Protein AF-Z4WUS2-F1 (afdb_monomer)

Radius of gyration: 44.66 Å; Cα contacts (8 Å, |Δi|>4): 57; chains: 1; bounding box: 68×98×100 Å

Mean predicted aligned error: 15.67 Å

pLDDT: mean 81.46, std 17.59, range [29.19, 95.81]

Solvent-accessible surface area (backbone atoms only — not comparable to full-atom values): 12185 Å² total; per-residue (Å²): 134,84,84,87,82,91,79,81,92,77,90,76,83,80,90,85,79,85,56,67,63,61,56,51,53,51,50,56,51,52,53,48,52,54,49,52,52,51,50,50,53,50,50,53,54,51,50,54,52,50,50,53,53,49,50,53,50,50,51,53,50,48,54,51,51,50,50,52,51,50,52,52,47,50,54,50,49,52,64,66,68,46,78,80,66,52,72,66,57,55,52,50,55,49,51,52,50,52,52,53,53,49,50,54,51,47,31,70,77,60,70,46,52,73,71,38,44,54,52,44,48,54,56,48,52,55,50,52,50,55,51,50,51,58,48,56,73,46,41,71,61,48,54,42,58,75,66,64,52,84,84,66,47,73,67,58,51,52,51,49,51,52,52,54,53,53,48,54,52,54,51,51,53,50,51,53,56,51,56,58,55,38,50,81,56,33,60,66,77,51,44,71,46,42,66,57,52,54,52,51,50,51,53,52,53,52,62,76,66,66,126

Organism: NCBI:txid887901

Sequence (211 aa):
MKKIVYGLLTIALGVGLTAEAQQTGSHWRRDRARYEQRLDHQRQRLALLHERLQEQRHERARARHERLLAQKQEQSTAKRERPRGNKQERMASMRERIRAEKRAYLIQHLELTEKEADGVMSILNELDEKRFQLWREGEALGGRVRKSDKTLTEEELNAFLEQSLSARIKEAELEKAYYLRCRTVLPVQKAVRLPHVCRAFARRFFEQHKH

Foldseek 3Di:
DDDDDDDDDDDDDDDDDPDVVVVVVVVVVVVVVVVVVVVVVVVVVVVVVVVVVVVVVVVVVVVVVVVVVVVVVVVVVVVVPPPPPPPVVVVVVVVVVLLVLLLVLLCVPLVDDPQLSVQLSVLVVVLVVVLVVLCVVLCVLVVCVVVVPPPQDPVSVVVSVVSVVVSVVVNVVSVVVSLVVSVVSDPPVSSVCVVVSSVVSVVVVVVVPPD

Structure (mmCIF, N/CA/C/O backbone):
data_AF-Z4WUS2-F1
#
_entry.id   AF-Z4WUS2-F1
#
loop_
_atom_site.group_PDB
_atom_site.id
_atom_site.type_symbol
_atom_site.label_atom_id
_atom_site.label_alt_id
_atom_site.label_comp_id
_atom_site.label_asym_id
_atom_site.label_entity_id
_atom_site.label_seq_id
_atom_site.pdbx_PDB_ins_code
_atom_site.Cartn_x
_atom_site.Cartn_y
_atom_site.Cartn_z
_atom_site.occupancy
_atom_site.B_iso_or_equiv
_atom_site.auth_seq_id
_atom_site.auth_comp_id
_atom_site.auth_asym_id
_atom_site.auth_atom_id
_atom_site.pdbx_PDB_model_num
ATOM 1 N N . MET A 1 1 ? 26.143 -69.615 -38.714 1.00 30.88 1 MET A N 1
ATOM 2 C CA . MET A 1 1 ? 26.432 -71.022 -38.367 1.00 30.88 1 MET A CA 1
ATOM 3 C C . MET A 1 1 ? 26.321 -71.870 -39.619 1.00 30.88 1 MET A C 1
ATOM 5 O O . MET A 1 1 ? 25.332 -71.719 -40.313 1.00 30.88 1 MET A O 1
ATOM 9 N N . LYS A 1 2 ? 27.300 -72.768 -39.803 1.00 37.84 2 LYS A N 1
ATOM 10 C CA . LYS A 1 2 ? 27.281 -73.994 -40.626 1.00 37.84 2 LYS A CA 1
ATOM 11 C C . LYS A 1 2 ? 27.219 -73.763 -42.151 1.00 37.84 2 LYS A C 1
ATOM 13 O O . LYS A 1 2 ? 26.173 -73.429 -42.673 1.00 37.84 2 LYS A O 1
ATOM 18 N N . LYS A 1 3 ? 28.363 -73.704 -42.847 1.00 37.81 3 LYS A N 1
ATOM 19 C CA . LYS A 1 3 ? 29.365 -74.762 -43.147 1.00 37.81 3 LYS A CA 1
ATOM 20 C C . LYS A 1 3 ? 28.923 -75.646 -44.329 1.00 37.81 3 LYS A C 1
ATOM 22 O O . LYS A 1 3 ? 27.777 -76.066 -44.344 1.00 37.81 3 LYS A O 1
ATOM 27 N N . ILE A 1 4 ? 29.932 -76.022 -45.133 1.00 38.25 4 ILE A N 1
ATOM 28 C CA . ILE A 1 4 ? 30.072 -77.250 -45.950 1.00 38.25 4 ILE A CA 1
ATOM 29 C C . ILE A 1 4 ? 29.542 -77.149 -47.397 1.00 38.25 4 ILE A C 1
ATOM 31 O O . ILE A 1 4 ? 28.428 -76.704 -47.597 1.00 38.25 4 ILE A O 1
ATOM 35 N N . VAL A 1 5 ? 30.258 -77.556 -48.455 1.00 36.78 5 VAL A N 1
ATOM 36 C CA . VAL A 1 5 ? 31.612 -78.126 -48.593 1.00 36.78 5 VAL A CA 1
ATOM 37 C C . VAL A 1 5 ? 32.047 -78.056 -50.063 1.00 36.78 5 VAL A C 1
ATOM 39 O O . VAL A 1 5 ? 31.242 -78.121 -50.984 1.00 36.78 5 VAL A O 1
ATOM 42 N N . TYR A 1 6 ? 33.361 -77.941 -50.200 1.00 42.16 6 TYR A N 1
ATOM 43 C CA . TYR A 1 6 ? 34.234 -78.139 -51.347 1.00 42.16 6 TYR A CA 1
ATOM 44 C C . TYR A 1 6 ? 33.913 -79.334 -52.268 1.00 42.16 6 TYR A C 1
ATOM 46 O O . TYR A 1 6 ? 33.736 -80.455 -51.803 1.00 42.16 6 TYR A O 1
ATOM 54 N N . GLY A 1 7 ? 34.044 -79.104 -53.577 1.00 34.66 7 GLY A N 1
ATOM 55 C CA . GLY A 1 7 ? 34.528 -80.081 -54.561 1.00 34.66 7 GLY A CA 1
ATOM 56 C C . GLY A 1 7 ? 35.476 -79.345 -55.518 1.00 34.66 7 GLY A C 1
ATOM 57 O O . GLY A 1 7 ? 35.042 -78.435 -56.213 1.00 34.66 7 GLY A O 1
ATOM 58 N N . LEU A 1 8 ? 36.795 -79.478 -55.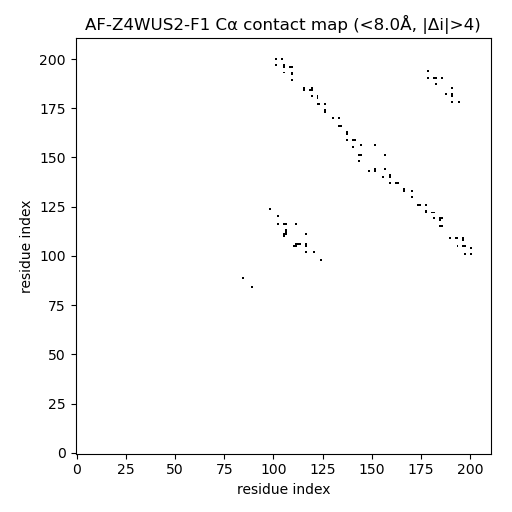320 1.00 29.19 8 LEU A N 1
ATOM 59 C CA . LEU A 1 8 ? 37.698 -80.294 -56.159 1.00 29.19 8 LEU A CA 1
ATOM 60 C C . LEU A 1 8 ? 37.841 -79.705 -57.575 1.00 29.19 8 LEU A C 1
ATOM 62 O O . LEU A 1 8 ? 36.974 -79.871 -58.416 1.00 29.19 8 LEU A O 1
ATOM 66 N N . LEU A 1 9 ? 38.824 -78.836 -57.822 1.00 44.47 9 LEU A N 1
ATOM 67 C CA . LEU A 1 9 ? 40.201 -79.187 -58.213 1.00 44.47 9 LEU A CA 1
ATOM 68 C C . LEU A 1 9 ? 40.263 -80.175 -59.394 1.00 44.47 9 LEU A C 1
ATOM 70 O O . LEU A 1 9 ? 40.174 -81.381 -59.200 1.00 44.47 9 LEU A O 1
ATOM 74 N N . THR A 1 10 ? 40.480 -79.648 -60.599 1.00 33.75 10 THR A N 1
ATOM 75 C CA . THR A 1 10 ? 41.287 -80.231 -61.697 1.00 33.75 10 THR A CA 1
ATOM 76 C C . THR A 1 10 ? 41.364 -79.157 -62.787 1.00 33.75 10 THR A C 1
ATOM 78 O O . THR A 1 10 ? 40.365 -78.762 -63.369 1.00 33.75 10 THR A O 1
ATOM 81 N N . ILE A 1 11 ? 42.447 -78.377 -62.811 1.00 43.19 11 ILE A N 1
ATOM 82 C CA . ILE A 1 11 ? 43.525 -78.502 -63.804 1.00 43.19 11 ILE A CA 1
ATOM 83 C C . ILE A 1 11 ? 42.978 -78.845 -65.191 1.00 43.19 11 ILE A C 1
ATOM 85 O O . ILE A 1 11 ? 42.621 -79.989 -65.439 1.00 43.19 11 ILE A O 1
ATOM 89 N N . ALA A 1 12 ? 43.004 -77.863 -66.085 1.00 34.03 12 ALA A N 1
ATOM 90 C CA . ALA A 1 12 ? 43.677 -77.942 -67.381 1.00 34.03 12 ALA A CA 1
ATOM 91 C C . ALA A 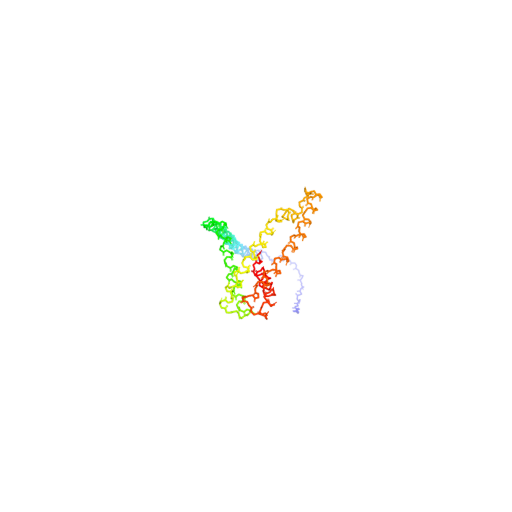1 12 ? 42.964 -77.039 -68.385 1.00 34.03 12 ALA A C 1
ATOM 93 O O . ALA A 1 12 ? 41.802 -77.232 -68.709 1.00 34.03 12 ALA A O 1
ATOM 94 N N . LEU A 1 13 ? 43.740 -76.074 -68.871 1.00 38.31 13 LEU A N 1
ATOM 95 C CA . LEU A 1 13 ? 43.881 -75.767 -70.287 1.00 38.31 13 LEU A CA 1
ATOM 96 C C . LEU A 1 13 ? 42.598 -75.619 -71.106 1.00 38.31 13 LEU A C 1
ATOM 98 O O . LEU A 1 13 ? 41.971 -76.581 -71.529 1.00 38.31 13 LEU A O 1
ATOM 102 N N . GLY A 1 14 ? 42.423 -74.385 -71.556 1.00 37.22 14 GLY A N 1
ATOM 103 C CA . GLY A 1 14 ? 42.180 -74.198 -72.973 1.00 37.22 14 GLY A CA 1
ATOM 104 C C . GLY A 1 14 ? 40.751 -73.823 -73.302 1.00 37.22 14 GLY A C 1
ATOM 105 O O . GLY A 1 14 ? 39.872 -74.662 -73.394 1.00 37.22 14 GLY A O 1
ATOM 106 N N . VAL A 1 15 ? 40.590 -72.525 -73.554 1.00 47.97 15 VAL A N 1
ATOM 107 C CA . VAL A 1 15 ? 39.831 -72.005 -74.696 1.00 47.97 15 VAL A CA 1
ATOM 108 C C . VAL A 1 15 ? 38.442 -72.626 -74.883 1.00 47.97 15 VAL A C 1
ATOM 110 O O . VAL A 1 15 ? 38.254 -73.546 -75.670 1.00 47.97 15 VAL A O 1
ATOM 113 N N . GLY A 1 16 ? 37.433 -72.047 -74.233 1.00 46.50 16 GLY A N 1
ATOM 114 C CA . GLY A 1 16 ? 36.053 -72.347 -74.604 1.00 46.50 16 GLY A CA 1
ATOM 115 C C . GLY A 1 16 ? 35.008 -71.827 -73.636 1.00 46.50 16 GLY A C 1
ATOM 116 O O . GLY A 1 16 ? 34.311 -72.634 -73.050 1.00 46.50 16 GLY A O 1
ATOM 117 N N . LEU A 1 17 ? 34.896 -70.505 -73.446 1.00 44.41 17 LEU A N 1
ATOM 118 C CA . LEU A 1 17 ? 33.760 -69.878 -72.744 1.00 44.41 17 LEU A CA 1
ATOM 119 C C . LEU A 1 17 ? 33.689 -68.367 -73.069 1.00 44.41 17 LEU A C 1
ATOM 121 O O . LEU A 1 17 ? 33.824 -67.516 -72.195 1.00 44.41 17 LEU A O 1
ATOM 125 N N . THR A 1 18 ? 33.518 -67.985 -74.341 1.00 54.03 18 THR A N 1
ATOM 126 C CA . THR A 1 18 ? 33.417 -66.555 -74.729 1.00 54.03 18 THR A CA 1
ATOM 127 C C . THR A 1 18 ? 32.247 -66.245 -75.658 1.00 54.03 18 THR A C 1
ATOM 129 O O . THR A 1 18 ? 32.406 -65.554 -76.658 1.00 54.03 18 THR A O 1
ATOM 132 N N . ALA A 1 19 ? 31.049 -66.706 -75.304 1.00 46.91 19 ALA A N 1
ATOM 133 C CA . ALA A 1 19 ? 29.816 -66.163 -75.882 1.00 46.91 19 ALA A CA 1
ATOM 134 C C . ALA A 1 19 ? 28.746 -65.951 -74.799 1.00 46.91 19 ALA A C 1
ATOM 136 O O . ALA A 1 19 ? 28.267 -64.832 -74.607 1.00 46.91 19 ALA A O 1
ATOM 137 N N . GLU A 1 20 ? 28.472 -66.965 -73.975 1.00 43.66 20 GLU A N 1
ATOM 138 C CA . GLU A 1 20 ? 27.437 -66.869 -72.932 1.00 43.66 20 GLU A CA 1
ATOM 139 C C . GLU A 1 20 ? 27.815 -65.925 -71.777 1.00 43.66 20 GLU A C 1
ATOM 141 O O . GLU A 1 20 ? 26.961 -65.194 -71.274 1.00 43.66 20 GLU A O 1
ATOM 146 N N . ALA A 1 21 ? 29.097 -65.831 -71.402 1.00 45.28 21 ALA A N 1
ATOM 147 C CA . ALA A 1 21 ? 29.562 -64.933 -70.335 1.00 45.28 21 ALA A CA 1
ATOM 148 C C . ALA A 1 21 ? 29.490 -63.433 -70.710 1.00 45.28 21 ALA A C 1
ATOM 150 O O . ALA A 1 21 ? 29.274 -62.574 -69.851 1.00 45.28 21 ALA A O 1
ATOM 151 N N . GLN A 1 22 ? 29.625 -63.091 -71.997 1.00 45.91 22 GLN A N 1
ATOM 152 C CA . GLN A 1 22 ? 29.523 -61.704 -72.474 1.00 45.91 22 GLN A CA 1
ATOM 153 C C . GLN A 1 22 ? 28.064 -61.262 -72.653 1.00 45.91 22 GLN A C 1
ATOM 155 O O . GLN A 1 22 ? 27.718 -60.113 -72.354 1.00 45.91 22 GLN A O 1
ATOM 160 N N . GLN A 1 23 ? 27.189 -62.178 -73.076 1.00 47.09 23 GLN A N 1
ATOM 161 C CA . GLN A 1 23 ? 25.770 -61.899 -73.289 1.00 47.09 23 GLN A CA 1
ATOM 162 C C . GLN A 1 23 ? 25.008 -61.786 -71.959 1.00 47.09 23 GLN A C 1
ATOM 164 O O . GLN A 1 23 ? 24.263 -60.820 -71.761 1.00 47.09 23 GLN A O 1
ATOM 169 N N . THR A 1 24 ? 25.299 -62.669 -70.997 1.00 48.31 24 THR A N 1
ATOM 170 C CA . THR A 1 24 ? 24.755 -62.611 -69.627 1.00 48.31 24 THR A CA 1
ATOM 171 C C . THR A 1 24 ? 25.205 -61.352 -68.880 1.00 48.31 24 THR A C 1
ATOM 173 O O . THR A 1 24 ? 24.369 -60.643 -68.321 1.00 48.31 24 THR A O 1
ATOM 176 N N . GLY A 1 25 ? 26.486 -60.967 -68.951 1.00 51.62 25 GLY A N 1
ATOM 177 C CA . GLY A 1 25 ? 26.991 -59.731 -68.335 1.00 51.62 25 GLY A CA 1
ATOM 178 C C . GLY A 1 25 ? 26.360 -58.438 -68.882 1.00 51.62 25 GLY A C 1
ATOM 179 O O . GLY A 1 25 ? 26.256 -57.445 -68.160 1.00 51.62 25 GLY A O 1
ATOM 180 N N . SER A 1 26 ? 25.898 -58.434 -70.139 1.00 55.28 26 SER A N 1
ATOM 181 C CA . SER A 1 26 ? 25.196 -57.287 -70.737 1.00 55.28 26 SER A CA 1
ATOM 182 C C . SER A 1 26 ? 23.768 -57.112 -70.197 1.00 55.28 26 SER A C 1
ATOM 184 O O . SER A 1 26 ? 23.334 -55.981 -69.972 1.00 55.28 26 SER A O 1
ATOM 186 N N . HIS A 1 27 ? 23.070 -58.220 -69.928 1.00 52.88 27 HIS A N 1
ATOM 187 C CA . HIS A 1 27 ? 21.727 -58.237 -69.350 1.00 52.88 27 HIS A CA 1
ATOM 188 C C . HIS A 1 27 ? 21.749 -57.747 -67.898 1.00 52.88 27 HIS A C 1
ATOM 190 O O . HIS A 1 27 ? 21.016 -56.823 -67.555 1.00 52.88 27 HIS A O 1
ATOM 196 N N . TRP A 1 28 ? 22.690 -58.244 -67.083 1.00 53.66 28 TRP A N 1
ATOM 197 C CA . TRP A 1 28 ? 22.889 -57.788 -65.701 1.00 53.66 28 TRP A CA 1
ATOM 198 C C . TRP A 1 28 ? 23.226 -56.295 -65.601 1.00 53.66 28 TRP A C 1
ATOM 200 O O . TRP A 1 28 ? 22.749 -55.617 -64.693 1.00 53.66 28 TRP A O 1
ATOM 210 N N . ARG A 1 29 ? 24.002 -55.745 -66.549 1.00 61.19 29 ARG A N 1
ATOM 211 C CA . ARG A 1 29 ? 24.281 -54.298 -66.607 1.00 61.19 29 ARG A CA 1
ATOM 212 C C . ARG A 1 29 ? 23.045 -53.474 -66.968 1.00 61.19 29 ARG A C 1
ATOM 214 O O . ARG A 1 29 ? 22.817 -52.441 -66.346 1.00 61.19 29 ARG A O 1
ATOM 221 N N . ARG A 1 30 ? 22.232 -53.922 -67.933 1.00 62.06 30 ARG A N 1
ATOM 222 C CA . ARG A 1 30 ? 20.980 -53.233 -68.301 1.00 62.06 30 ARG A CA 1
ATOM 223 C C . ARG A 1 30 ? 19.940 -53.304 -67.185 1.00 62.06 30 ARG A C 1
ATOM 225 O O . ARG A 1 30 ? 19.294 -52.297 -66.911 1.00 62.06 30 ARG A O 1
ATOM 232 N N . ASP A 1 31 ? 19.805 -54.446 -66.521 1.00 68.75 31 ASP A N 1
ATOM 233 C CA . ASP A 1 31 ? 18.879 -54.614 -65.397 1.00 68.75 31 ASP A CA 1
ATOM 234 C C . ASP A 1 31 ? 19.300 -53.799 -64.177 1.00 68.75 31 ASP A C 1
ATOM 236 O O . ASP A 1 31 ? 18.457 -53.164 -63.539 1.00 68.75 31 ASP A O 1
ATOM 240 N N . ARG A 1 32 ? 20.608 -53.732 -63.905 1.00 72.31 32 ARG A N 1
ATOM 241 C CA . ARG A 1 32 ? 21.173 -52.853 -62.879 1.00 72.31 32 ARG A CA 1
ATOM 242 C C . ARG A 1 32 ? 20.927 -51.379 -63.194 1.00 72.31 32 ARG A C 1
ATOM 244 O O . ARG A 1 32 ? 20.436 -50.672 -62.324 1.00 72.31 32 ARG A O 1
ATOM 251 N N . ALA A 1 33 ? 21.168 -50.936 -64.428 1.00 75.50 33 ALA A N 1
ATOM 252 C CA . ALA A 1 33 ? 20.899 -49.557 -64.838 1.00 75.50 33 ALA A CA 1
ATOM 253 C C . ALA A 1 33 ? 19.405 -49.201 -64.724 1.00 75.50 33 ALA A C 1
ATOM 255 O O . ALA A 1 33 ? 19.058 -48.133 -64.229 1.00 75.50 33 ALA A O 1
ATOM 256 N N . ARG A 1 34 ? 18.496 -50.116 -65.101 1.00 77.88 34 ARG A N 1
ATOM 257 C CA . ARG A 1 34 ? 17.043 -49.931 -64.910 1.00 77.88 34 ARG A CA 1
ATOM 258 C C . ARG A 1 34 ? 16.658 -49.871 -63.431 1.00 77.88 34 ARG A C 1
ATOM 260 O O . ARG A 1 34 ? 15.747 -49.132 -63.062 1.00 77.88 34 ARG A O 1
ATOM 267 N N . TYR A 1 35 ? 17.309 -50.662 -62.582 1.00 75.25 35 TYR A N 1
ATOM 268 C CA . TYR A 1 35 ? 17.090 -50.642 -61.138 1.00 75.25 35 TYR A CA 1
ATOM 269 C C . TYR A 1 35 ? 17.600 -49.343 -60.500 1.00 75.25 35 TYR A C 1
ATOM 271 O O . TYR A 1 35 ? 16.863 -48.716 -59.742 1.00 75.25 35 TYR A O 1
ATOM 279 N N . GLU A 1 36 ? 18.803 -48.900 -60.863 1.00 81.81 36 GLU A N 1
ATOM 280 C CA . GLU A 1 36 ? 19.391 -47.627 -60.431 1.00 81.81 36 GLU A CA 1
ATOM 281 C C . GLU A 1 36 ? 18.525 -46.443 -60.888 1.00 81.81 36 GLU A C 1
ATOM 283 O O . GLU A 1 36 ? 18.154 -45.614 -60.064 1.00 81.81 36 GLU A O 1
ATOM 288 N N . GLN A 1 37 ? 18.046 -46.442 -62.136 1.00 86.38 37 GLN A N 1
ATOM 289 C CA . GLN A 1 37 ? 17.129 -45.416 -62.643 1.00 86.38 37 GLN A CA 1
ATOM 290 C C . GLN A 1 37 ? 15.800 -45.372 -61.869 1.00 86.38 37 GLN A C 1
ATOM 292 O O . GLN A 1 37 ? 15.286 -44.291 -61.574 1.00 86.38 37 GLN A O 1
ATOM 297 N N . ARG A 1 38 ? 15.234 -46.531 -61.496 1.00 85.31 38 ARG A N 1
ATOM 298 C CA . ARG A 1 38 ? 14.037 -46.581 -60.637 1.00 85.31 38 ARG A CA 1
ATOM 299 C C . ARG A 1 38 ? 14.324 -46.047 -59.236 1.00 85.31 38 ARG A C 1
ATOM 301 O O . ARG A 1 38 ? 13.494 -45.318 -58.703 1.00 85.31 38 ARG A O 1
ATOM 308 N N . LEU A 1 39 ? 15.467 -46.390 -58.643 1.00 84.56 39 LEU A N 1
ATOM 309 C CA . LEU A 1 39 ? 15.866 -45.877 -57.330 1.00 84.56 39 LEU A CA 1
ATOM 310 C C . LEU A 1 39 ? 16.091 -44.366 -57.352 1.00 84.56 39 LEU A C 1
ATOM 312 O O . LEU A 1 39 ? 15.638 -43.681 -56.439 1.00 84.56 39 LEU A O 1
ATOM 316 N N . ASP A 1 40 ? 16.726 -43.837 -58.393 1.00 89.69 40 ASP A N 1
ATOM 317 C CA . ASP A 1 40 ? 16.949 -42.400 -58.541 1.00 89.69 40 ASP A CA 1
ATOM 318 C C . ASP A 1 40 ? 15.633 -41.653 -58.750 1.00 89.69 40 ASP A C 1
ATOM 320 O O . ASP A 1 40 ? 15.407 -40.622 -58.118 1.00 89.69 40 ASP A O 1
ATOM 324 N N . HIS A 1 41 ? 14.700 -42.228 -59.512 1.00 92.12 41 HIS A N 1
ATOM 325 C CA . HIS A 1 41 ? 13.350 -41.684 -59.622 1.00 92.12 41 HIS A CA 1
ATOM 326 C C . HIS A 1 41 ? 12.615 -41.667 -58.266 1.00 92.12 41 HIS A C 1
ATOM 328 O O . HIS A 1 41 ? 11.956 -40.684 -57.923 1.00 92.12 41 HIS A O 1
ATOM 334 N N . GLN A 1 42 ? 12.751 -42.721 -57.451 1.00 90.75 42 GLN A N 1
ATOM 335 C CA . GLN A 1 42 ? 12.176 -42.755 -56.098 1.00 90.75 42 GLN A CA 1
ATOM 336 C C . GLN A 1 42 ? 12.846 -41.737 -55.161 1.00 90.75 42 GLN A C 1
ATOM 338 O O . GLN A 1 42 ? 12.154 -41.048 -54.412 1.00 90.75 42 GLN A O 1
ATOM 343 N N . ARG A 1 43 ? 14.173 -41.578 -55.234 1.00 90.94 43 ARG A N 1
ATOM 344 C CA . ARG A 1 43 ? 14.928 -40.573 -54.465 1.00 90.94 43 ARG A CA 1
ATOM 345 C C . ARG A 1 43 ? 14.507 -39.151 -54.823 1.00 90.94 43 ARG A C 1
ATOM 347 O O . ARG A 1 43 ? 14.268 -38.357 -53.920 1.00 90.94 43 ARG A O 1
ATOM 354 N N . GLN A 1 44 ? 14.351 -38.847 -56.111 1.00 92.50 44 GLN A N 1
ATOM 355 C CA . GLN A 1 44 ? 13.871 -37.544 -56.583 1.00 92.50 44 GLN A CA 1
ATOM 356 C C . GLN A 1 44 ? 12.453 -37.249 -56.078 1.00 92.50 44 GLN A C 1
ATOM 358 O O . GLN A 1 44 ? 12.188 -36.156 -55.581 1.00 92.50 44 GLN A O 1
ATOM 363 N N . ARG A 1 45 ? 11.546 -38.235 -56.121 1.00 94.06 45 ARG A N 1
ATOM 364 C CA . ARG A 1 45 ? 10.189 -38.085 -55.567 1.00 94.06 45 ARG A CA 1
ATOM 365 C C . ARG A 1 45 ? 10.201 -37.832 -54.060 1.00 94.06 45 ARG A C 1
ATOM 367 O O . ARG A 1 45 ? 9.462 -36.972 -53.591 1.00 94.06 45 ARG A O 1
ATOM 374 N N . LEU A 1 46 ? 11.034 -38.550 -53.306 1.00 93.44 46 LEU A N 1
ATOM 375 C CA . LEU A 1 46 ? 11.180 -38.344 -51.862 1.00 93.44 46 LEU A CA 1
ATOM 376 C C . LEU A 1 46 ? 11.776 -36.970 -51.531 1.00 93.44 46 LEU A C 1
ATOM 378 O O . LEU A 1 46 ? 11.303 -36.326 -50.597 1.00 93.44 46 LEU A O 1
ATOM 382 N N . ALA A 1 47 ? 12.753 -36.498 -52.310 1.00 93.25 47 ALA A N 1
ATOM 383 C CA . ALA A 1 47 ? 13.339 -35.170 -52.145 1.00 93.25 47 ALA A CA 1
ATOM 384 C C . ALA A 1 47 ? 12.288 -34.061 -52.327 1.00 93.25 47 ALA A C 1
ATOM 386 O O . ALA A 1 47 ? 12.147 -33.213 -51.449 1.00 93.25 47 ALA A O 1
ATOM 387 N N . LEU A 1 48 ? 11.472 -34.139 -53.385 1.00 95.81 48 LEU A N 1
ATOM 388 C CA . LEU A 1 48 ? 10.383 -33.184 -53.636 1.00 95.81 48 LEU A CA 1
ATOM 389 C C . LEU A 1 48 ? 9.313 -33.201 -52.535 1.00 95.81 48 LEU A C 1
ATOM 391 O O . LEU A 1 48 ? 8.780 -32.159 -52.158 1.00 95.81 48 LEU A O 1
ATOM 395 N N . LEU A 1 49 ? 8.977 -34.382 -52.005 1.00 94.62 49 LEU A N 1
ATOM 396 C CA . LEU A 1 49 ? 8.043 -34.488 -50.881 1.00 94.62 49 LEU A CA 1
ATOM 397 C C . LEU A 1 49 ? 8.619 -33.858 -49.613 1.00 94.62 49 LEU A C 1
ATOM 399 O O . LEU A 1 49 ? 7.889 -33.184 -48.890 1.00 94.62 49 LEU A O 1
ATOM 403 N N . HIS A 1 50 ? 9.909 -34.059 -49.348 1.00 92.56 50 HIS A N 1
ATOM 404 C CA . HIS A 1 50 ? 10.577 -33.476 -48.191 1.00 92.56 50 HIS A CA 1
ATOM 405 C C . HIS A 1 50 ? 10.662 -31.948 -48.292 1.00 92.56 50 HIS A C 1
ATOM 407 O O . HIS A 1 50 ? 10.371 -31.264 -47.313 1.00 92.56 50 HIS A O 1
ATOM 413 N N . GLU A 1 51 ? 10.985 -31.418 -49.473 1.00 93.69 51 GLU A N 1
ATOM 414 C CA . GLU A 1 51 ? 11.010 -29.980 -49.761 1.00 93.69 51 GLU A CA 1
ATOM 415 C C . GLU A 1 51 ? 9.631 -29.345 -49.536 1.00 93.69 51 GLU A C 1
ATOM 417 O O . GLU A 1 51 ? 9.501 -28.446 -48.706 1.00 93.69 51 GLU A O 1
ATOM 422 N N . ARG A 1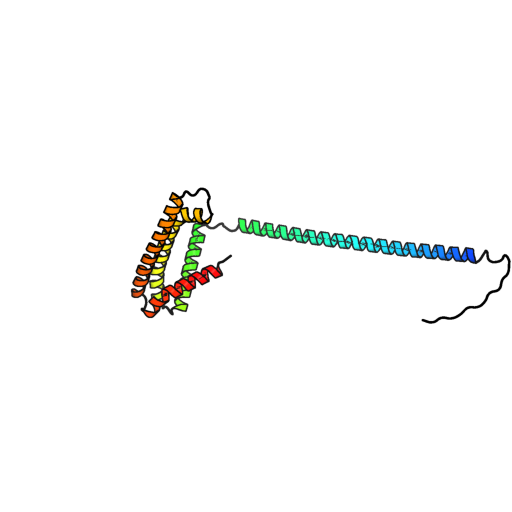 52 ? 8.565 -29.915 -50.118 1.00 95.12 52 ARG A N 1
ATOM 423 C CA . ARG A 1 52 ? 7.182 -29.460 -49.869 1.00 95.12 52 ARG A CA 1
ATOM 424 C C . ARG A 1 52 ? 6.805 -29.491 -48.390 1.00 95.12 52 ARG A C 1
ATOM 426 O O . ARG A 1 52 ? 6.072 -28.633 -47.901 1.00 95.12 52 ARG A O 1
ATOM 433 N N . LEU A 1 53 ? 7.275 -30.497 -47.653 1.00 93.56 53 LEU A N 1
ATOM 434 C CA . LEU A 1 53 ? 6.979 -30.636 -46.229 1.00 93.56 53 LEU A CA 1
ATOM 435 C C . LEU A 1 53 ? 7.752 -29.606 -45.388 1.00 93.56 53 LEU A C 1
ATOM 437 O O . LEU A 1 53 ? 7.234 -29.132 -44.374 1.00 93.56 53 LEU A O 1
ATOM 441 N N . GLN A 1 54 ? 8.958 -29.220 -45.812 1.00 91.38 54 GLN A N 1
ATOM 442 C CA . GLN A 1 54 ? 9.707 -28.107 -45.227 1.00 91.38 54 GLN A CA 1
ATOM 443 C C . GLN A 1 54 ? 9.040 -26.763 -45.530 1.00 91.38 54 GLN A C 1
ATOM 445 O O . GLN A 1 54 ? 8.841 -25.978 -44.602 1.00 91.38 54 GLN A O 1
ATOM 450 N N . GLU A 1 55 ? 8.614 -26.525 -46.768 1.00 92.75 55 GLU A N 1
ATOM 451 C CA . GLU A 1 55 ? 7.879 -25.318 -47.163 1.00 92.75 55 GLU A CA 1
ATOM 452 C C . GLU A 1 55 ? 6.607 -25.145 -46.331 1.00 92.75 55 GLU A C 1
ATOM 454 O O . GLU A 1 55 ? 6.442 -24.124 -45.666 1.00 92.75 55 GLU A O 1
ATOM 459 N N . GLN A 1 56 ? 5.776 -26.187 -46.221 1.00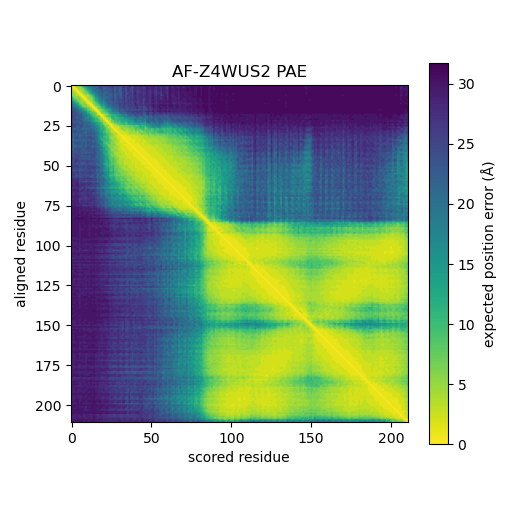 93.50 56 GLN A N 1
ATOM 460 C CA . GLN A 1 56 ? 4.572 -26.145 -45.383 1.00 93.50 56 GLN A CA 1
ATOM 461 C C . GLN A 1 56 ? 4.882 -25.871 -43.905 1.00 93.50 56 GLN A C 1
ATOM 463 O O . GLN A 1 56 ? 4.105 -25.212 -43.208 1.00 93.50 56 GLN A O 1
ATOM 468 N N . ARG A 1 57 ? 6.006 -26.376 -43.379 1.00 91.62 57 ARG A N 1
ATOM 469 C CA . ARG A 1 57 ? 6.444 -26.072 -42.006 1.00 91.62 57 ARG A CA 1
ATOM 470 C C . ARG A 1 57 ? 6.848 -24.606 -41.867 1.00 91.62 57 ARG A C 1
ATOM 472 O O . ARG A 1 57 ? 6.455 -23.977 -40.883 1.00 91.62 57 ARG A O 1
ATOM 479 N N . HIS A 1 58 ? 7.580 -24.061 -42.836 1.00 94.25 58 HIS A N 1
ATOM 480 C CA . HIS A 1 58 ? 7.966 -22.651 -42.856 1.00 94.25 58 HIS A CA 1
ATOM 481 C C . HIS A 1 58 ? 6.753 -21.728 -42.996 1.00 94.25 58 HIS A C 1
ATOM 483 O O . HIS A 1 58 ? 6.647 -20.759 -42.247 1.00 94.25 58 HIS A O 1
ATOM 489 N N . GLU A 1 59 ? 5.796 -22.055 -43.861 1.00 94.62 59 GLU A N 1
ATOM 490 C CA . GLU A 1 59 ? 4.537 -21.319 -44.007 1.00 94.62 59 GLU A CA 1
ATOM 491 C C . GLU A 1 59 ? 3.721 -21.332 -42.716 1.00 94.62 59 GLU A C 1
ATOM 493 O O . GLU A 1 59 ? 3.286 -20.285 -42.238 1.00 94.62 59 GLU A O 1
ATOM 498 N N . ARG A 1 60 ? 3.578 -22.498 -42.074 1.00 93.81 60 ARG A N 1
ATOM 499 C CA . ARG A 1 60 ? 2.898 -22.602 -40.773 1.00 93.81 60 ARG A CA 1
ATOM 500 C C . ARG A 1 60 ? 3.606 -21.788 -39.691 1.00 93.81 60 ARG A C 1
ATOM 502 O O . ARG A 1 60 ? 2.933 -21.204 -38.842 1.00 93.81 60 ARG A O 1
ATOM 509 N N . ALA A 1 61 ? 4.938 -21.744 -39.698 1.00 92.69 61 ALA A N 1
ATOM 510 C CA . ALA A 1 61 ? 5.710 -20.928 -38.765 1.00 92.69 61 ALA A CA 1
ATOM 511 C C . ALA A 1 61 ? 5.510 -19.424 -39.021 1.00 92.69 61 ALA A C 1
ATOM 513 O O . ALA A 1 61 ? 5.274 -18.679 -38.068 1.00 92.69 61 ALA A O 1
ATOM 514 N N . ARG A 1 62 ? 5.517 -18.990 -40.289 1.00 93.62 62 ARG A N 1
ATOM 515 C CA . ARG A 1 62 ? 5.232 -17.601 -40.687 1.00 93.62 62 ARG A CA 1
ATOM 516 C C . ARG A 1 62 ? 3.816 -17.186 -40.299 1.00 93.62 62 ARG A C 1
ATOM 518 O O . ARG A 1 62 ? 3.661 -16.199 -39.592 1.00 93.62 62 ARG A O 1
ATOM 525 N N . ALA A 1 63 ? 2.810 -18.001 -40.614 1.00 93.94 63 ALA A N 1
ATOM 526 C CA . ALA A 1 63 ? 1.420 -17.710 -40.269 1.00 93.94 63 ALA A CA 1
ATOM 527 C C . ALA A 1 63 ? 1.199 -17.629 -38.746 1.00 93.94 63 ALA A C 1
ATOM 529 O O . ALA A 1 63 ? 0.410 -16.819 -38.262 1.00 93.94 63 ALA A O 1
ATOM 530 N N . ARG A 1 64 ? 1.908 -18.449 -37.954 1.00 93.44 64 ARG A N 1
ATOM 531 C CA . ARG A 1 64 ? 1.903 -18.330 -36.485 1.00 93.44 64 ARG A CA 1
ATOM 532 C C . ARG A 1 64 ? 2.516 -17.011 -36.024 1.00 93.44 64 ARG A C 1
ATOM 534 O O . ARG A 1 64 ? 1.952 -16.369 -35.143 1.00 93.44 64 ARG A O 1
ATOM 541 N N . HIS A 1 65 ? 3.647 -16.614 -36.600 1.00 93.38 65 HIS A N 1
ATOM 542 C CA . HIS A 1 65 ? 4.299 -15.354 -36.259 1.00 93.38 65 HIS A CA 1
ATOM 543 C C . HIS A 1 65 ? 3.425 -14.146 -36.621 1.00 93.38 65 HIS A C 1
ATOM 545 O O . HIS A 1 65 ? 3.224 -13.272 -35.785 1.00 93.38 65 HIS A O 1
ATOM 551 N N . GLU A 1 66 ? 2.821 -14.144 -37.808 1.00 94.19 66 GLU A N 1
ATOM 552 C CA . GLU A 1 66 ? 1.883 -13.105 -38.245 1.00 94.19 66 GLU A CA 1
ATOM 553 C C . GLU A 1 66 ? 0.669 -12.998 -37.321 1.00 94.19 66 GLU A C 1
ATOM 555 O O . GLU A 1 66 ? 0.305 -11.896 -36.924 1.00 94.19 66 GLU A O 1
ATOM 560 N N . ARG A 1 67 ? 0.092 -14.125 -36.881 1.00 93.19 67 ARG A N 1
ATOM 561 C CA . ARG A 1 67 ? -0.997 -14.120 -35.887 1.00 93.19 67 ARG A CA 1
ATOM 562 C C . ARG A 1 67 ? -0.569 -13.513 -34.555 1.00 93.19 67 ARG A C 1
ATOM 564 O O . ARG A 1 67 ? -1.340 -12.773 -33.956 1.00 93.19 67 ARG A O 1
ATOM 571 N N . LEU A 1 68 ? 0.645 -13.807 -34.090 1.00 93.00 68 LEU A N 1
ATOM 572 C CA . LEU A 1 68 ? 1.177 -13.212 -32.861 1.00 93.00 68 LEU A CA 1
ATOM 573 C C . LEU A 1 68 ? 1.391 -11.702 -33.015 1.00 93.00 68 LEU A C 1
ATOM 575 O O . LEU A 1 68 ? 1.098 -10.949 -32.088 1.00 93.00 68 LEU A O 1
ATOM 579 N N . LEU A 1 69 ? 1.873 -11.251 -34.176 1.00 93.06 69 LEU A N 1
ATOM 580 C CA . LEU A 1 69 ? 2.013 -9.828 -34.478 1.00 93.06 69 LEU A CA 1
ATOM 581 C C . LEU A 1 69 ? 0.649 -9.135 -34.545 1.00 93.06 69 LEU A C 1
ATOM 583 O O . LEU A 1 69 ? 0.482 -8.104 -33.899 1.00 93.06 69 LEU A O 1
ATOM 587 N N . ALA A 1 70 ? -0.329 -9.731 -35.231 1.00 91.12 70 ALA A N 1
ATOM 588 C CA . ALA A 1 70 ? -1.697 -9.225 -35.312 1.00 91.12 70 ALA A CA 1
ATOM 589 C C . ALA A 1 70 ? -2.344 -9.141 -33.923 1.00 91.12 70 ALA A C 1
ATOM 591 O O . ALA A 1 70 ? -2.826 -8.082 -33.542 1.00 91.12 70 ALA A O 1
ATOM 592 N N . GLN A 1 71 ? -2.239 -10.193 -33.105 1.00 89.88 71 GLN A N 1
ATOM 593 C CA . GLN A 1 71 ? -2.745 -10.192 -31.730 1.00 89.88 71 GLN A CA 1
ATOM 594 C C . GLN A 1 71 ? -2.067 -9.114 -30.874 1.00 89.88 71 GLN A C 1
ATOM 596 O O . GLN A 1 71 ? -2.717 -8.428 -30.087 1.00 89.88 71 GLN A O 1
ATOM 601 N N . LYS A 1 72 ? -0.750 -8.936 -31.016 1.00 86.12 72 LYS A N 1
ATOM 602 C CA . LYS A 1 72 ? -0.013 -7.892 -30.296 1.00 86.12 72 LYS A CA 1
ATOM 603 C C . LYS A 1 72 ? -0.432 -6.496 -30.760 1.00 86.12 72 LYS A C 1
ATOM 605 O O . LYS A 1 72 ? -0.532 -5.587 -29.935 1.00 86.12 72 LYS A O 1
ATOM 610 N N . GLN A 1 73 ? -0.701 -6.329 -32.052 1.00 83.81 73 GLN A N 1
ATOM 611 C CA . GLN A 1 73 ? -1.185 -5.086 -32.636 1.00 83.81 73 GLN A CA 1
ATOM 612 C C . GLN A 1 73 ? -2.609 -4.777 -32.166 1.00 83.81 73 GLN A C 1
ATOM 614 O O . GLN A 1 73 ? -2.826 -3.677 -31.669 1.00 83.81 73 GLN A O 1
ATOM 619 N N . GLU A 1 74 ? -3.521 -5.747 -32.180 1.00 79.88 74 GLU A N 1
ATOM 620 C CA . GLU A 1 74 ? -4.877 -5.644 -31.623 1.00 79.88 74 GLU A CA 1
ATOM 621 C C . GLU A 1 74 ? -4.868 -5.317 -30.126 1.00 79.88 74 GLU A C 1
ATOM 623 O O . GLU A 1 74 ? -5.588 -4.437 -29.663 1.00 79.88 74 GLU A O 1
ATOM 628 N N . GLN A 1 75 ? -4.007 -5.965 -29.338 1.00 75.88 75 GLN A N 1
ATOM 629 C CA . GLN A 1 75 ? -3.841 -5.619 -27.924 1.00 75.88 75 GLN A CA 1
ATOM 630 C C . GLN A 1 75 ? -3.313 -4.190 -27.751 1.00 75.88 75 GLN A C 1
ATOM 632 O O . GLN A 1 75 ? -3.696 -3.495 -26.806 1.00 75.88 75 GLN A O 1
ATOM 637 N N . SER A 1 76 ? -2.437 -3.733 -28.651 1.00 69.62 76 SER A N 1
ATOM 638 C CA . SER A 1 76 ? -1.907 -2.371 -28.623 1.00 69.62 76 SER A CA 1
ATOM 639 C C . SER A 1 76 ? -2.956 -1.325 -29.008 1.00 69.62 76 SER A C 1
ATOM 641 O O . SER A 1 76 ? -3.039 -0.297 -28.334 1.00 69.62 76 SER A O 1
ATOM 643 N N . THR A 1 77 ? -3.790 -1.596 -30.019 1.00 72.69 77 THR A N 1
ATOM 644 C CA . THR A 1 77 ? -4.884 -0.719 -30.455 1.00 72.69 77 THR A CA 1
ATOM 645 C C . THR A 1 77 ? -5.992 -0.698 -29.412 1.00 72.69 77 THR A C 1
ATOM 647 O O . THR A 1 77 ? -6.349 0.381 -28.957 1.00 72.69 77 THR A O 1
ATOM 650 N N . ALA A 1 78 ? -6.401 -1.850 -28.875 1.00 70.56 78 ALA A N 1
ATOM 651 C CA . ALA A 1 78 ? -7.366 -1.936 -27.779 1.00 70.56 78 ALA A CA 1
ATOM 652 C C . ALA A 1 78 ? -6.886 -1.199 -26.513 1.00 70.56 78 ALA A C 1
ATOM 654 O O . ALA A 1 78 ? -7.663 -0.529 -25.836 1.00 70.56 78 ALA A O 1
ATOM 655 N N . LYS A 1 79 ? -5.589 -1.258 -26.176 1.00 61.56 79 LYS A N 1
ATOM 656 C CA . LYS A 1 79 ? -5.007 -0.472 -25.067 1.00 61.56 79 LYS A CA 1
ATOM 657 C C . LYS A 1 79 ? -4.996 1.037 -25.351 1.00 61.56 79 LYS A C 1
ATOM 659 O O . LYS A 1 79 ? -4.987 1.824 -24.404 1.00 61.56 79 LYS A O 1
ATOM 664 N N . ARG A 1 80 ? -4.956 1.433 -26.625 1.00 61.34 80 ARG A N 1
ATOM 665 C CA . ARG A 1 80 ? -4.971 2.828 -27.088 1.00 61.34 80 ARG A CA 1
ATOM 666 C C . ARG A 1 80 ? -6.394 3.396 -27.143 1.00 61.34 80 ARG A C 1
ATOM 668 O O . ARG A 1 80 ? -6.565 4.567 -26.832 1.00 61.34 80 ARG A O 1
ATOM 675 N N . GLU A 1 81 ? -7.370 2.555 -27.478 1.00 58.66 81 GLU A N 1
ATOM 676 C CA . GLU A 1 81 ? -8.801 2.872 -27.580 1.00 58.66 81 GLU A CA 1
ATOM 677 C C . GLU A 1 81 ? -9.547 2.782 -26.248 1.00 58.66 81 GLU A C 1
ATOM 679 O O . GLU A 1 81 ? -10.578 3.431 -26.088 1.00 58.66 81 GLU A O 1
ATOM 684 N N . ARG A 1 82 ? -9.028 2.038 -25.255 1.00 57.16 82 ARG A N 1
ATOM 685 C CA . ARG A 1 82 ? -9.527 2.151 -23.878 1.00 57.16 82 ARG A CA 1
ATOM 686 C C . ARG A 1 82 ? -9.470 3.627 -23.484 1.00 57.16 82 ARG A C 1
ATOM 688 O O . ARG A 1 82 ? -8.360 4.174 -23.466 1.00 57.16 82 ARG A O 1
ATOM 695 N N . PRO A 1 83 ? -10.603 4.264 -23.131 1.00 54.72 83 PRO A N 1
ATOM 696 C CA . PRO A 1 83 ? -10.572 5.629 -22.650 1.00 54.72 83 PRO A CA 1
ATOM 697 C C . PRO A 1 83 ? -9.593 5.652 -21.482 1.00 54.72 83 PRO A C 1
ATOM 699 O O . PRO A 1 83 ? -9.743 4.915 -20.501 1.00 54.72 83 PRO A O 1
ATOM 702 N N . ARG A 1 84 ? -8.521 6.438 -21.617 1.00 53.88 84 ARG A N 1
ATOM 703 C CA . ARG A 1 84 ? -7.629 6.740 -20.501 1.00 53.88 84 ARG A CA 1
ATOM 704 C C . ARG A 1 84 ? -8.434 7.638 -19.568 1.00 53.88 84 ARG A C 1
ATOM 706 O O . ARG A 1 84 ? -8.242 8.846 -19.578 1.00 53.88 84 ARG A O 1
ATOM 713 N N . GLY A 1 85 ? -9.369 7.036 -18.828 1.00 58.72 85 GLY A N 1
ATOM 714 C CA . GLY A 1 85 ? -10.151 7.710 -17.800 1.00 58.72 85 GLY A CA 1
ATOM 715 C C . GLY A 1 85 ? -9.199 8.501 -16.920 1.00 58.72 85 GLY A C 1
ATOM 716 O O . GLY A 1 85 ? -8.054 8.065 -16.700 1.00 58.72 85 GLY A O 1
ATOM 717 N N . ASN A 1 86 ? -9.643 9.682 -16.500 1.00 75.19 86 ASN A N 1
ATOM 718 C CA . ASN A 1 86 ? -8.786 10.641 -15.831 1.00 75.19 86 ASN A CA 1
ATOM 719 C C . ASN A 1 86 ? -8.043 9.924 -14.688 1.00 75.19 86 ASN A C 1
ATOM 721 O O . ASN A 1 86 ? -8.623 9.139 -13.933 1.00 75.19 86 ASN A O 1
ATOM 725 N N . LYS A 1 87 ? -6.727 10.141 -14.569 1.00 72.44 87 LYS A N 1
ATOM 726 C CA . LYS A 1 87 ? -5.915 9.542 -13.498 1.00 72.44 87 LYS A CA 1
ATOM 727 C C . LYS A 1 87 ? -6.570 9.777 -12.132 1.00 72.44 87 LYS A C 1
ATOM 729 O O . LYS A 1 87 ? -6.528 8.885 -11.291 1.00 72.44 87 LYS A O 1
ATOM 734 N N . GLN A 1 88 ? -7.209 10.932 -11.942 1.00 73.12 88 GLN A N 1
ATOM 735 C CA . GLN A 1 88 ? -7.958 11.263 -10.731 1.00 73.12 88 GLN A CA 1
ATOM 736 C C . GLN A 1 88 ? -9.181 10.357 -10.524 1.00 73.12 88 GLN A C 1
ATOM 738 O O . GLN A 1 88 ? -9.316 9.795 -9.442 1.00 73.12 88 GLN A O 1
ATOM 743 N N . GLU A 1 89 ? -9.997 10.116 -11.552 1.00 75.81 89 GLU A N 1
ATOM 744 C CA . GLU A 1 89 ? -11.160 9.210 -11.485 1.00 75.81 89 GLU A CA 1
ATOM 745 C C . GLU A 1 89 ? -10.741 7.775 -11.154 1.00 75.81 89 GLU A C 1
ATOM 747 O O . GLU A 1 89 ? -11.332 7.123 -10.296 1.00 75.81 89 GLU A O 1
ATOM 752 N N . ARG A 1 90 ? -9.659 7.288 -11.771 1.00 76.69 90 ARG A N 1
ATOM 753 C CA . ARG A 1 90 ? -9.128 5.945 -11.487 1.00 76.69 90 ARG A CA 1
ATOM 754 C C . ARG A 1 90 ? -8.639 5.811 -10.047 1.00 76.69 90 ARG A C 1
ATOM 756 O O . ARG A 1 90 ? -8.824 4.762 -9.434 1.00 76.69 90 ARG A O 1
ATOM 763 N N . MET A 1 91 ? -7.997 6.848 -9.512 1.00 76.06 91 MET A N 1
ATOM 764 C CA . MET A 1 91 ? -7.534 6.866 -8.123 1.00 76.06 91 MET A CA 1
ATOM 765 C C . MET A 1 91 ? -8.698 6.987 -7.137 1.00 76.06 91 MET A C 1
ATOM 767 O O . MET A 1 91 ? -8.678 6.311 -6.111 1.00 76.06 91 MET A O 1
ATOM 771 N N . ALA A 1 92 ? -9.715 7.792 -7.452 1.00 78.94 92 ALA A N 1
ATOM 772 C CA . ALA A 1 92 ? -10.929 7.910 -6.649 1.00 78.94 92 ALA A CA 1
ATOM 773 C C . ALA A 1 92 ? -11.683 6.572 -6.593 1.00 78.94 92 ALA A C 1
ATOM 775 O O . ALA A 1 92 ? -11.904 6.043 -5.507 1.00 78.94 92 ALA A O 1
ATOM 776 N N . SER A 1 93 ? -11.929 5.956 -7.753 1.00 83.06 93 SER A N 1
ATOM 777 C CA . SER A 1 93 ? -12.561 4.637 -7.858 1.00 83.06 93 SER A CA 1
ATOM 778 C C . SER A 1 93 ? -11.781 3.558 -7.097 1.00 83.06 93 SER A C 1
ATOM 780 O O . SER A 1 93 ? -12.366 2.735 -6.396 1.00 83.06 93 SER A O 1
ATOM 782 N N . MET A 1 94 ? -10.445 3.577 -7.162 1.00 84.06 94 MET A N 1
ATOM 783 C CA . MET A 1 94 ? -9.624 2.643 -6.386 1.00 84.06 94 MET A CA 1
ATOM 784 C C . MET A 1 94 ? -9.776 2.862 -4.874 1.00 84.06 94 MET A C 1
ATOM 786 O O . MET A 1 94 ? -9.919 1.895 -4.130 1.00 84.06 94 MET A O 1
ATOM 790 N N . ARG A 1 95 ? -9.779 4.117 -4.403 1.00 84.31 95 ARG A N 1
ATOM 791 C CA . ARG A 1 95 ? -9.976 4.433 -2.977 1.00 84.31 95 ARG A CA 1
ATOM 792 C C . ARG A 1 95 ? -11.337 3.964 -2.478 1.00 84.31 95 ARG A C 1
ATOM 794 O O . ARG A 1 95 ? -11.417 3.401 -1.391 1.00 84.31 95 ARG A O 1
ATOM 801 N N . GLU A 1 96 ? -12.388 4.171 -3.261 1.00 88.00 96 GLU A N 1
ATOM 802 C CA . GLU A 1 96 ? -13.738 3.714 -2.922 1.00 88.00 96 GLU A CA 1
ATOM 803 C C . GLU A 1 96 ? -13.807 2.193 -2.810 1.00 88.00 96 GLU A C 1
ATOM 805 O O . GLU A 1 96 ? -14.323 1.678 -1.818 1.00 88.00 96 GLU A O 1
ATOM 810 N N . ARG A 1 97 ? -13.195 1.473 -3.757 1.00 88.94 97 ARG A N 1
ATOM 811 C CA . ARG A 1 97 ? -13.091 0.010 -3.700 1.00 88.94 97 ARG A CA 1
ATOM 812 C C . ARG A 1 97 ? -12.368 -0.468 -2.445 1.00 88.94 97 ARG A C 1
ATOM 814 O O . ARG A 1 97 ? -12.893 -1.319 -1.735 1.00 88.94 97 ARG A O 1
ATOM 821 N N . ILE A 1 98 ? -11.221 0.133 -2.121 1.00 90.38 98 ILE A N 1
ATOM 822 C CA . ILE A 1 98 ? -10.458 -0.197 -0.906 1.00 90.38 98 ILE A CA 1
ATOM 823 C C . ILE A 1 98 ? -11.309 0.019 0.347 1.00 90.38 98 ILE A C 1
ATOM 825 O O . ILE A 1 98 ? -11.318 -0.826 1.238 1.00 90.38 98 ILE A O 1
ATOM 829 N N . ARG A 1 99 ? -12.040 1.137 0.428 1.00 91.19 99 ARG A N 1
ATOM 830 C CA . ARG A 1 99 ? -12.916 1.437 1.572 1.00 91.19 99 ARG A CA 1
ATOM 831 C C . ARG A 1 99 ? -14.063 0.435 1.686 1.00 91.19 99 ARG A C 1
ATOM 833 O O . ARG A 1 99 ? -14.364 0.003 2.796 1.00 91.19 99 ARG A O 1
ATOM 840 N N . ALA A 1 100 ? -14.676 0.051 0.568 1.00 92.06 100 ALA A N 1
ATOM 841 C CA . ALA A 1 100 ? -15.751 -0.937 0.543 1.00 92.06 100 ALA A CA 1
ATOM 842 C C . ALA A 1 100 ? -15.256 -2.323 0.989 1.00 92.06 100 ALA A C 1
ATOM 844 O O . ALA A 1 100 ? -15.863 -2.946 1.860 1.00 92.06 100 ALA A O 1
ATOM 845 N N . GLU A 1 101 ? -14.113 -2.771 0.465 1.00 93.06 101 GLU A N 1
ATOM 846 C CA . GLU A 1 101 ? -13.484 -4.034 0.863 1.00 93.06 101 GLU A CA 1
ATOM 847 C C . GLU A 1 101 ? -13.055 -4.015 2.336 1.00 93.06 101 GLU A C 1
ATOM 849 O O . GLU A 1 101 ? -13.314 -4.973 3.066 1.00 93.06 101 GLU A O 1
ATOM 854 N N . LYS A 1 102 ? -12.477 -2.901 2.810 1.00 93.19 102 LYS A N 1
ATOM 855 C CA . LYS A 1 102 ? -12.134 -2.696 4.226 1.00 93.19 102 LYS A CA 1
ATOM 856 C C . LYS A 1 102 ? -13.376 -2.799 5.107 1.00 93.19 102 LYS A C 1
ATOM 858 O O . LYS A 1 102 ? -13.344 -3.525 6.097 1.00 93.19 102 LYS A O 1
ATOM 863 N N . ARG A 1 103 ? -14.481 -2.135 4.743 1.00 93.81 103 ARG A N 1
ATOM 864 C CA . ARG A 1 103 ? -15.757 -2.207 5.480 1.00 93.81 103 ARG A CA 1
ATOM 865 C C . ARG A 1 103 ? -16.252 -3.648 5.579 1.00 93.81 103 ARG A C 1
ATOM 867 O O . ARG A 1 103 ? -16.528 -4.113 6.682 1.00 93.81 103 ARG A O 1
ATOM 874 N N . ALA A 1 104 ? -16.319 -4.360 4.453 1.00 94.12 104 ALA A N 1
ATOM 875 C CA . ALA A 1 104 ? -16.760 -5.754 4.419 1.00 94.12 104 ALA A CA 1
ATOM 876 C C . ALA A 1 104 ? -15.868 -6.655 5.290 1.00 94.12 104 ALA A C 1
ATOM 878 O O . ALA A 1 104 ? -16.367 -7.455 6.081 1.00 94.12 104 ALA A O 1
ATOM 879 N N . TYR A 1 105 ? -14.548 -6.468 5.210 1.00 94.38 105 TYR A N 1
ATOM 880 C CA . TYR A 1 105 ? -13.586 -7.220 6.009 1.00 94.38 105 TYR A CA 1
ATOM 881 C C . TYR A 1 105 ? -13.759 -6.971 7.513 1.00 94.38 105 TYR A C 1
ATOM 883 O O . TYR A 1 105 ? -13.748 -7.920 8.297 1.00 94.38 105 TYR A O 1
ATOM 891 N N . LEU A 1 106 ? -13.937 -5.711 7.925 1.00 93.12 106 LEU A N 1
ATOM 892 C CA . LEU A 1 106 ? -14.139 -5.348 9.328 1.00 93.12 106 LEU A CA 1
ATOM 893 C C . LEU A 1 106 ? -15.448 -5.917 9.880 1.00 93.12 106 LEU A C 1
ATOM 895 O O . LEU A 1 106 ? -15.430 -6.489 10.966 1.00 93.12 106 LEU A O 1
ATOM 899 N N . ILE A 1 107 ? -16.549 -5.820 9.128 1.00 94.12 107 ILE A N 1
ATOM 900 C CA . ILE A 1 107 ? -17.842 -6.407 9.516 1.00 94.12 107 ILE A CA 1
ATOM 901 C C . ILE A 1 107 ? -17.696 -7.909 9.754 1.00 94.12 107 ILE A C 1
ATOM 903 O O . ILE A 1 107 ? -18.116 -8.401 10.797 1.00 94.12 107 ILE A O 1
ATOM 907 N N . GLN A 1 108 ? -17.036 -8.619 8.836 1.00 94.19 108 GLN A N 1
ATOM 908 C CA . GLN A 1 108 ? -16.858 -10.066 8.933 1.00 94.19 108 GLN A CA 1
ATOM 909 C C . GLN A 1 108 ? -15.979 -10.490 10.124 1.00 94.19 108 GLN A C 1
ATOM 911 O O . GLN A 1 108 ? -16.279 -11.482 10.775 1.00 94.19 108 GLN A O 1
ATOM 916 N N . HIS A 1 109 ? -14.886 -9.773 10.411 1.00 93.44 109 HIS A N 1
ATOM 917 C CA . HIS A 1 109 ? -13.889 -10.213 11.405 1.00 93.44 109 HIS A CA 1
ATOM 918 C C . HIS A 1 109 ? -14.126 -9.673 12.822 1.00 93.44 109 HIS A C 1
ATOM 920 O O . HIS A 1 109 ? -13.544 -10.191 13.779 1.00 93.44 109 HIS A O 1
ATOM 926 N N . LEU A 1 110 ? -14.921 -8.610 12.962 1.00 91.81 110 LEU A N 1
ATOM 927 C CA . LEU A 1 110 ? -15.272 -8.001 14.250 1.00 91.81 110 LEU A CA 1
ATOM 928 C C . LEU A 1 110 ? -16.763 -8.131 14.581 1.00 91.81 110 LEU A C 1
ATOM 930 O O . LEU A 1 110 ? -17.178 -7.615 15.618 1.00 91.81 110 LEU A O 1
ATOM 934 N N . GLU A 1 111 ? -17.543 -8.793 13.718 1.00 92.75 111 GLU A N 1
ATOM 935 C CA . GLU A 1 111 ? -18.990 -8.986 13.877 1.00 92.75 111 GLU A CA 1
ATOM 936 C C . GLU A 1 111 ? -19.684 -7.642 14.160 1.00 92.75 111 GLU A C 1
ATOM 938 O O . GLU A 1 111 ? -20.368 -7.443 15.170 1.00 92.75 111 GLU A O 1
ATOM 943 N N . LEU A 1 112 ? -19.396 -6.650 13.311 1.00 91.19 112 LEU A N 1
ATOM 944 C CA . LEU A 1 112 ? -19.949 -5.303 13.449 1.00 91.19 112 LEU A CA 1
ATOM 945 C C . LEU A 1 112 ? -21.372 -5.255 12.907 1.00 91.19 112 LEU A C 1
ATOM 947 O O . LEU A 1 112 ? -21.657 -5.786 11.835 1.00 91.19 112 LEU A O 1
ATOM 951 N N . THR A 1 113 ? -22.241 -4.538 13.610 1.00 93.75 113 THR A N 1
ATOM 952 C CA . THR A 1 113 ? -23.516 -4.096 13.036 1.00 93.75 113 THR A CA 1
ATOM 953 C C . THR A 1 113 ? -23.275 -3.003 11.992 1.00 93.75 113 THR A C 1
ATOM 955 O O . THR A 1 113 ? -22.234 -2.344 12.001 1.00 93.75 113 THR A O 1
ATOM 958 N N . GLU A 1 114 ? -24.240 -2.753 11.103 1.00 91.31 114 GLU A N 1
ATOM 959 C CA . GLU A 1 114 ? -24.094 -1.708 10.077 1.00 91.31 114 GLU A CA 1
ATOM 960 C C . GLU A 1 114 ? -23.842 -0.320 10.684 1.00 91.31 114 GLU A C 1
ATOM 962 O O . GLU A 1 114 ? -22.948 0.394 10.236 1.00 91.31 114 GLU A O 1
ATOM 967 N N . LYS A 1 115 ? -24.547 0.016 11.774 1.00 91.31 115 LYS A N 1
ATOM 968 C CA . LYS A 1 115 ? -24.375 1.289 12.491 1.00 91.31 115 LYS A CA 1
ATOM 969 C C . LYS A 1 115 ? -22.971 1.439 13.082 1.00 91.31 115 LYS A C 1
ATOM 971 O O . LYS A 1 115 ? -22.361 2.500 12.964 1.00 91.31 115 LYS A O 1
ATOM 976 N N . GLU A 1 116 ? -22.454 0.380 13.708 1.00 91.50 116 GLU A N 1
ATOM 977 C CA . GLU A 1 116 ? -21.085 0.356 14.237 1.00 91.50 116 GLU A CA 1
ATOM 978 C C . GLU A 1 116 ? -20.059 0.491 13.104 1.00 91.50 116 GLU A C 1
ATOM 980 O O . GLU A 1 116 ? -19.102 1.259 13.216 1.00 91.50 116 GLU A O 1
ATOM 985 N N . ALA A 1 117 ? -20.266 -0.230 11.999 1.00 92.12 117 ALA A N 1
ATOM 986 C CA . ALA A 1 117 ? -19.374 -0.203 10.850 1.00 92.12 117 ALA A CA 1
ATOM 987 C C . ALA A 1 117 ? -19.290 1.195 10.229 1.00 92.12 117 ALA A C 1
ATOM 989 O O . ALA A 1 117 ? -18.187 1.667 9.965 1.00 92.12 117 ALA A O 1
ATOM 990 N N . ASP A 1 118 ? -20.416 1.884 10.047 1.00 92.81 118 ASP A N 1
ATOM 991 C CA . ASP A 1 118 ? -20.434 3.218 9.441 1.00 92.81 118 ASP A CA 1
ATOM 992 C C . ASP A 1 118 ? -19.757 4.264 10.342 1.00 92.81 118 ASP A C 1
ATOM 994 O O . ASP A 1 118 ? -18.944 5.065 9.865 1.00 92.81 118 ASP A O 1
ATOM 998 N N . GLY A 1 119 ? -19.994 4.200 11.658 1.00 93.62 119 GLY A N 1
ATOM 999 C CA . GLY A 1 119 ? -19.323 5.065 12.634 1.00 93.62 119 GLY A CA 1
ATOM 1000 C C . GLY A 1 119 ? -17.804 4.869 12.648 1.00 93.62 119 GLY A C 1
ATOM 1001 O O . GLY A 1 119 ? -17.041 5.836 12.595 1.00 93.62 119 GLY A O 1
ATOM 1002 N N . VAL A 1 120 ? -17.347 3.615 12.654 1.00 93.44 120 VAL A N 1
ATOM 1003 C CA . VAL A 1 120 ? -15.914 3.278 12.623 1.00 93.44 120 VAL A CA 1
ATOM 1004 C C . VAL A 1 120 ? -15.278 3.661 11.295 1.00 93.44 120 VAL A C 1
ATOM 1006 O O . VAL A 1 120 ? -14.182 4.217 11.283 1.00 93.44 120 VAL A O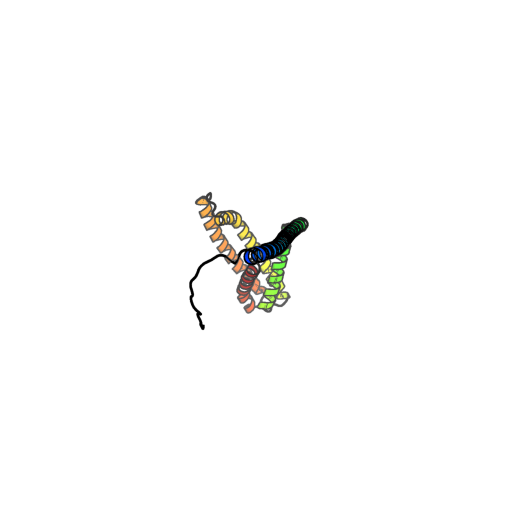 1
ATOM 1009 N N . MET A 1 121 ? -15.948 3.390 10.174 1.00 93.56 121 MET A N 1
ATOM 1010 C CA . MET A 1 121 ? -15.432 3.722 8.848 1.00 93.56 121 MET A CA 1
ATOM 1011 C C . MET A 1 121 ? -15.239 5.228 8.683 1.00 93.56 121 MET A C 1
ATOM 1013 O O . MET A 1 121 ? -14.232 5.629 8.108 1.00 93.56 121 MET A O 1
ATOM 1017 N N . SER A 1 122 ? -16.130 6.061 9.228 1.00 94.44 122 SER A N 1
ATOM 1018 C CA . SER A 1 122 ? -15.953 7.519 9.230 1.00 94.44 122 SER A CA 1
ATOM 1019 C C . SER A 1 122 ? -14.655 7.937 9.937 1.00 94.44 122 SER A C 1
ATOM 1021 O O . SER A 1 122 ? -13.800 8.602 9.347 1.00 94.44 122 SER A O 1
ATOM 1023 N N . ILE A 1 123 ? -14.439 7.435 11.160 1.00 94.31 123 ILE A N 1
ATOM 1024 C CA . ILE A 1 123 ? -13.237 7.720 11.960 1.00 94.31 123 ILE A CA 1
ATOM 1025 C C . ILE A 1 123 ? -11.967 7.211 11.256 1.00 94.31 123 ILE A C 1
ATOM 1027 O O . ILE A 1 123 ? -10.959 7.915 11.194 1.00 94.31 123 ILE A O 1
ATOM 1031 N N . LEU A 1 124 ? -12.000 5.996 10.702 1.00 93.19 124 LEU A N 1
ATOM 1032 C CA . LEU A 1 124 ? -10.851 5.408 10.012 1.00 93.19 124 LEU A CA 1
ATOM 1033 C C . LEU A 1 124 ? -10.541 6.102 8.681 1.00 93.19 124 LEU A C 1
ATOM 1035 O O . LEU A 1 124 ? -9.369 6.230 8.343 1.00 93.19 124 LEU A O 1
ATOM 1039 N N . ASN A 1 125 ? -11.548 6.570 7.941 1.00 92.69 125 ASN A N 1
ATOM 1040 C CA . ASN A 1 125 ? -11.339 7.303 6.692 1.00 92.69 125 ASN A CA 1
ATOM 1041 C C . ASN A 1 125 ? -10.622 8.638 6.938 1.00 92.69 125 ASN A C 1
ATOM 1043 O O . ASN A 1 125 ? -9.725 8.996 6.177 1.00 92.69 125 ASN A O 1
ATOM 1047 N N . GLU A 1 126 ? -10.980 9.353 8.009 1.00 93.56 126 GLU A N 1
ATOM 1048 C CA . GLU A 1 126 ? -10.259 10.556 8.442 1.00 93.56 126 GLU A CA 1
ATOM 1049 C C . GLU A 1 126 ? -8.802 10.246 8.821 1.00 93.56 126 GLU A C 1
ATOM 1051 O O . GLU A 1 126 ? -7.892 10.982 8.435 1.00 93.56 126 GLU A O 1
ATOM 1056 N N . LEU A 1 127 ? -8.572 9.162 9.573 1.00 93.06 127 LEU A N 1
ATOM 1057 C CA . LEU A 1 127 ? -7.226 8.732 9.962 1.00 93.06 127 LEU A CA 1
ATOM 1058 C C . LEU A 1 127 ? -6.374 8.392 8.733 1.00 93.06 127 LEU A C 1
ATOM 1060 O O . LEU A 1 127 ? -5.232 8.840 8.638 1.00 93.06 127 LEU A O 1
ATOM 1064 N N . ASP A 1 128 ? -6.930 7.623 7.795 1.00 90.31 128 ASP A N 1
ATOM 1065 C CA . ASP A 1 128 ? -6.250 7.223 6.563 1.00 90.31 128 ASP A CA 1
ATOM 1066 C C . ASP A 1 128 ? -5.887 8.452 5.708 1.00 90.31 128 ASP A C 1
ATOM 1068 O O . ASP A 1 128 ? -4.788 8.513 5.156 1.00 90.31 128 ASP A O 1
ATOM 1072 N N . GLU A 1 129 ? -6.758 9.466 5.637 1.00 91.12 129 GLU A N 1
ATOM 1073 C CA . GLU A 1 129 ? -6.472 10.709 4.911 1.00 91.12 129 GLU A CA 1
ATOM 1074 C C . GLU A 1 129 ? -5.353 11.523 5.579 1.00 91.12 129 GLU A C 1
ATOM 1076 O O . GLU A 1 129 ? -4.430 11.968 4.896 1.00 91.12 129 GLU A O 1
ATOM 1081 N N . LYS A 1 130 ? -5.360 11.652 6.912 1.00 93.19 130 LYS A N 1
ATOM 1082 C CA . LYS A 1 130 ? -4.281 12.337 7.648 1.00 93.19 130 LYS A CA 1
ATOM 1083 C C . LYS A 1 130 ? -2.938 11.619 7.514 1.00 93.19 130 LYS A C 1
ATOM 1085 O O . LYS A 1 130 ? -1.915 12.263 7.300 1.00 93.19 130 LYS A O 1
ATOM 1090 N N . ARG A 1 131 ? -2.933 10.284 7.579 1.00 91.19 131 ARG A N 1
ATOM 1091 C CA . ARG A 1 131 ? -1.734 9.469 7.319 1.00 91.19 131 ARG A CA 1
ATOM 1092 C C . ARG A 1 131 ? -1.226 9.655 5.897 1.00 91.19 131 ARG A C 1
ATOM 1094 O O . ARG A 1 131 ? -0.027 9.806 5.689 1.00 91.19 131 ARG A O 1
ATOM 1101 N N . PHE A 1 132 ? -2.132 9.688 4.922 1.00 88.75 132 PHE A N 1
ATOM 1102 C CA . PHE A 1 132 ? -1.771 9.920 3.529 1.00 88.75 132 PHE A CA 1
ATOM 1103 C C . PHE A 1 132 ? -1.157 11.310 3.313 1.00 88.75 132 PHE A C 1
ATOM 1105 O O . PHE A 1 132 ? -0.207 11.440 2.545 1.00 88.75 132 PHE A O 1
ATOM 1112 N N . GLN A 1 133 ? -1.661 12.340 3.996 1.00 90.44 133 GLN A N 1
ATOM 1113 C CA . GLN A 1 133 ? -1.086 13.687 3.960 1.00 90.44 133 GLN A CA 1
ATOM 1114 C C . GLN A 1 133 ? 0.328 13.718 4.551 1.00 90.44 133 GLN A C 1
ATOM 1116 O O . GLN A 1 133 ? 1.242 14.151 3.851 1.00 90.44 133 GLN A O 1
ATOM 1121 N N . LEU A 1 134 ? 0.527 13.153 5.748 1.00 89.94 134 LEU A N 1
ATOM 1122 C CA . LEU A 1 134 ? 1.854 13.027 6.369 1.00 89.94 134 LEU A CA 1
ATOM 1123 C C . LEU A 1 134 ? 2.843 12.270 5.474 1.00 89.94 134 LEU A C 1
ATOM 1125 O O . LEU A 1 134 ? 3.989 12.681 5.311 1.00 89.94 134 LEU A O 1
ATOM 1129 N N . TRP A 1 135 ? 2.399 11.176 4.854 1.00 86.94 135 TRP A N 1
ATOM 1130 C CA . TRP A 1 135 ? 3.230 10.423 3.919 1.00 86.94 135 TRP A CA 1
ATOM 1131 C C . TRP A 1 135 ? 3.592 11.251 2.676 1.00 86.94 135 TRP A C 1
ATOM 1133 O O . TRP A 1 135 ? 4.753 11.266 2.269 1.00 86.94 135 TRP A O 1
ATOM 1143 N N . ARG A 1 136 ? 2.638 11.998 2.097 1.00 87.56 136 ARG A N 1
ATOM 1144 C CA . ARG A 1 136 ? 2.903 12.870 0.937 1.00 87.56 136 ARG A CA 1
ATOM 1145 C C . ARG A 1 136 ? 3.919 13.971 1.230 1.00 87.56 136 ARG A C 1
ATOM 1147 O O . ARG A 1 136 ? 4.688 14.302 0.333 1.00 87.56 136 ARG A O 1
ATOM 1154 N N . GLU A 1 137 ? 3.923 14.526 2.438 1.00 86.25 137 GLU A N 1
ATOM 1155 C CA . GLU A 1 137 ? 4.898 15.545 2.854 1.00 86.25 137 GLU A CA 1
ATOM 1156 C C . GLU A 1 137 ? 6.340 15.008 2.831 1.00 86.25 137 GLU A C 1
ATOM 1158 O O . GLU A 1 137 ? 7.268 15.743 2.494 1.00 86.25 137 GLU A O 1
ATOM 1163 N N . GLY A 1 138 ? 6.535 13.722 3.145 1.00 82.06 138 GLY A N 1
ATOM 1164 C CA . GLY A 1 138 ? 7.845 13.059 3.119 1.00 82.06 138 GLY A CA 1
ATOM 1165 C C . GLY A 1 138 ? 8.234 12.441 1.771 1.00 82.06 138 GLY A C 1
ATOM 1166 O O . GLY A 1 138 ? 9.410 12.162 1.538 1.00 82.06 138 GLY A O 1
ATOM 1167 N N . GLU A 1 139 ? 7.278 12.231 0.861 1.00 85.31 139 GLU A N 1
ATOM 1168 C CA . GLU A 1 139 ? 7.497 11.459 -0.372 1.00 85.31 139 GLU A CA 1
ATOM 1169 C C . GLU A 1 139 ? 8.457 12.145 -1.360 1.00 85.31 139 GLU A C 1
ATOM 1171 O O . GLU A 1 139 ? 9.156 11.465 -2.112 1.00 85.31 139 GLU A O 1
ATOM 1176 N N . ALA A 1 140 ? 8.549 13.479 -1.355 1.00 83.12 140 ALA A N 1
ATOM 1177 C CA . ALA A 1 140 ? 9.444 14.209 -2.258 1.00 83.12 140 ALA A CA 1
ATOM 1178 C C . ALA A 1 140 ? 10.928 13.871 -2.012 1.00 83.12 140 ALA A C 1
ATOM 1180 O O . ALA A 1 140 ? 11.644 13.494 -2.944 1.00 83.12 140 ALA A O 1
ATOM 1181 N N . LEU A 1 141 ? 11.379 13.958 -0.755 1.00 82.25 141 LEU A N 1
ATOM 1182 C CA . LEU A 1 141 ? 12.736 13.573 -0.355 1.00 82.25 141 LEU A CA 1
ATOM 1183 C C . LEU A 1 141 ? 12.880 12.048 -0.271 1.00 82.25 141 LEU A C 1
ATOM 1185 O O . LEU A 1 141 ? 13.847 11.495 -0.796 1.00 82.25 141 LEU A O 1
ATOM 1189 N N . GLY A 1 142 ? 11.886 11.345 0.281 1.00 84.38 142 GLY A N 1
ATOM 1190 C CA . GLY A 1 142 ? 11.900 9.883 0.393 1.00 84.38 142 GLY A CA 1
ATOM 1191 C C . GLY A 1 142 ? 12.006 9.169 -0.955 1.00 84.38 142 GLY A C 1
ATOM 1192 O O . GLY A 1 142 ? 12.728 8.178 -1.086 1.00 84.38 142 GLY A O 1
ATOM 1193 N N . GLY A 1 143 ? 11.368 9.713 -1.994 1.00 86.50 143 GLY A N 1
ATOM 1194 C CA . GLY A 1 143 ? 11.464 9.207 -3.358 1.00 86.50 143 GLY A CA 1
ATOM 1195 C C . GLY A 1 143 ? 12.866 9.339 -3.961 1.00 86.50 143 GLY A C 1
ATOM 1196 O O . GLY A 1 143 ? 13.285 8.444 -4.699 1.00 86.50 143 GLY A O 1
ATOM 1197 N N . ARG A 1 144 ? 13.607 10.413 -3.642 1.00 86.31 144 ARG A N 1
ATOM 1198 C CA . ARG A 1 144 ? 15.015 10.598 -4.056 1.00 86.31 144 ARG A CA 1
ATOM 1199 C C . ARG A 1 144 ? 15.931 9.628 -3.310 1.00 86.31 144 ARG A C 1
ATOM 1201 O O . ARG A 1 144 ? 16.712 8.919 -3.941 1.00 86.31 144 ARG A O 1
ATOM 1208 N N . VAL A 1 145 ? 15.754 9.509 -1.993 1.00 86.06 145 VAL A N 1
ATOM 1209 C CA . VAL A 1 145 ? 16.527 8.590 -1.138 1.00 86.06 145 VAL A CA 1
ATOM 1210 C C . VAL A 1 145 ? 16.347 7.132 -1.578 1.00 86.06 145 VAL A C 1
ATOM 1212 O O . VAL A 1 145 ? 17.326 6.411 -1.762 1.00 86.06 145 VAL A O 1
ATOM 1215 N N . ARG A 1 146 ? 15.109 6.691 -1.846 1.00 85.88 146 ARG A N 1
ATOM 1216 C CA . ARG A 1 146 ? 14.809 5.321 -2.305 1.00 85.88 146 ARG A CA 1
ATOM 1217 C C . ARG A 1 146 ? 15.421 4.990 -3.671 1.00 85.88 146 ARG A C 1
ATOM 1219 O O . ARG A 1 146 ? 15.680 3.823 -3.952 1.00 85.88 146 ARG A O 1
ATOM 1226 N N . LYS A 1 147 ? 15.629 5.995 -4.525 1.00 88.25 147 LYS A N 1
ATOM 1227 C CA . LYS A 1 147 ? 16.303 5.844 -5.824 1.00 88.25 147 LYS A CA 1
ATOM 1228 C C . LYS A 1 147 ? 17.830 5.869 -5.710 1.00 88.25 147 LYS A C 1
ATOM 1230 O O . LYS A 1 147 ? 18.492 5.762 -6.738 1.00 88.25 147 LYS A O 1
ATOM 1235 N N . SER A 1 148 ? 18.370 5.994 -4.495 1.00 82.19 148 SER A N 1
ATOM 1236 C CA . SER A 1 148 ? 19.807 6.113 -4.231 1.00 82.19 148 SER A CA 1
ATOM 1237 C C . SER A 1 148 ? 20.444 7.228 -5.060 1.00 82.19 148 SER A C 1
ATOM 1239 O O . SER A 1 148 ? 21.488 7.040 -5.688 1.00 82.19 148 SER A O 1
ATOM 1241 N N . ASP A 1 149 ? 19.767 8.377 -5.099 1.00 83.94 149 ASP A N 1
ATOM 1242 C CA . ASP A 1 149 ? 20.236 9.546 -5.829 1.00 83.94 149 ASP A CA 1
ATOM 1243 C C . ASP A 1 149 ? 21.571 10.035 -5.246 1.00 83.94 149 ASP A C 1
ATOM 1245 O O . ASP A 1 149 ? 21.675 10.335 -4.057 1.00 83.94 149 ASP A O 1
ATOM 1249 N N . LYS A 1 150 ? 22.612 10.079 -6.082 1.00 82.12 150 LYS A N 1
ATOM 1250 C CA . LYS A 1 150 ? 23.986 10.400 -5.658 1.00 82.12 150 LYS A CA 1
ATOM 1251 C C . LYS A 1 150 ? 24.208 11.897 -5.452 1.00 82.12 150 LYS A C 1
ATOM 1253 O O . LYS A 1 150 ? 25.272 12.282 -4.983 1.00 82.12 150 LYS A O 1
ATOM 1258 N N . THR A 1 151 ? 23.241 12.732 -5.830 1.00 87.00 151 THR A N 1
ATOM 1259 C CA . THR A 1 151 ? 23.330 14.191 -5.691 1.00 87.00 151 THR A CA 1
ATOM 1260 C C . THR A 1 151 ? 22.800 14.700 -4.351 1.00 87.00 151 THR A C 1
ATOM 1262 O O . THR A 1 151 ? 22.753 15.911 -4.159 1.00 87.00 151 THR A O 1
ATOM 1265 N N . LEU A 1 152 ? 22.333 13.811 -3.466 1.00 84.31 152 LEU A N 1
ATOM 1266 C CA . LEU A 1 152 ? 21.823 14.190 -2.149 1.00 84.31 152 LEU A CA 1
ATOM 1267 C C . LEU A 1 152 ? 22.963 14.694 -1.263 1.00 84.31 152 LEU A C 1
ATOM 1269 O O . LEU A 1 152 ? 23.983 14.018 -1.117 1.00 84.31 152 LEU A O 1
ATOM 1273 N N . THR A 1 153 ? 22.781 15.868 -0.665 1.00 89.38 153 THR A N 1
ATOM 1274 C CA . THR A 1 153 ? 23.748 16.411 0.297 1.00 89.38 153 THR A CA 1
ATOM 1275 C C . THR A 1 153 ? 23.567 15.775 1.676 1.00 89.38 153 THR A C 1
ATOM 1277 O O . THR A 1 153 ? 22.509 15.235 2.004 1.00 89.38 153 THR A O 1
ATOM 1280 N N . GLU A 1 154 ? 24.597 15.852 2.518 1.00 88.31 154 GLU A N 1
ATOM 1281 C CA . GLU A 1 154 ? 24.520 15.378 3.906 1.00 88.31 154 GLU A CA 1
ATOM 1282 C C . GLU A 1 154 ? 23.425 16.111 4.704 1.00 88.31 154 GLU A C 1
ATOM 1284 O O . GLU A 1 154 ? 22.703 15.497 5.489 1.00 88.31 154 GLU A O 1
ATOM 1289 N N . GLU A 1 155 ? 23.224 17.403 4.437 1.00 90.56 155 GLU A N 1
ATOM 1290 C CA . GLU A 1 155 ? 22.139 18.202 5.017 1.00 90.56 155 GLU A CA 1
ATOM 1291 C C . GLU A 1 155 ? 20.752 17.685 4.602 1.00 90.56 155 GLU A C 1
ATOM 1293 O O . GLU A 1 155 ? 19.877 17.530 5.454 1.00 90.56 155 GLU A O 1
ATOM 1298 N N . GLU A 1 156 ? 20.551 17.355 3.319 1.00 87.50 156 GLU A N 1
ATOM 1299 C CA . GLU A 1 156 ? 19.292 16.778 2.825 1.00 87.50 156 GLU A CA 1
ATOM 1300 C C . GLU A 1 156 ? 19.012 15.400 3.449 1.00 87.50 156 GLU A C 1
ATOM 1302 O O . GLU A 1 156 ? 17.863 15.083 3.767 1.00 87.50 156 GLU A O 1
ATOM 1307 N N . LEU A 1 157 ? 20.052 14.586 3.659 1.00 88.00 157 LEU A N 1
ATOM 1308 C CA . LEU A 1 157 ? 19.936 13.276 4.307 1.00 88.00 157 LEU A CA 1
ATOM 1309 C C . LEU A 1 157 ? 19.578 13.399 5.793 1.00 88.00 157 LEU A C 1
ATOM 1311 O O . LEU A 1 157 ? 18.692 12.684 6.266 1.00 88.00 157 LEU A O 1
ATOM 1315 N N . ASN A 1 158 ? 20.213 14.324 6.516 1.00 90.62 158 ASN A N 1
ATOM 1316 C CA . ASN A 1 158 ? 19.901 14.597 7.920 1.00 90.62 158 ASN A CA 1
ATOM 1317 C C . ASN A 1 158 ? 18.486 15.165 8.084 1.00 90.62 158 ASN A C 1
ATOM 1319 O O . ASN A 1 158 ? 17.737 14.718 8.953 1.00 90.62 158 ASN A O 1
ATOM 1323 N N . ALA A 1 159 ? 18.078 16.084 7.204 1.00 89.06 159 ALA A N 1
ATOM 1324 C CA . ALA A 1 159 ? 16.716 16.604 7.182 1.00 89.06 159 ALA A CA 1
ATOM 1325 C C . ALA A 1 159 ? 15.689 15.493 6.913 1.00 89.06 159 ALA A C 1
ATOM 1327 O O . ALA A 1 159 ? 14.665 15.426 7.593 1.00 89.06 159 ALA A O 1
ATOM 1328 N N . PHE A 1 160 ? 15.969 14.583 5.972 1.00 89.44 160 PHE A N 1
ATOM 1329 C CA . PHE A 1 160 ? 15.107 13.429 5.712 1.00 89.44 160 PHE A CA 1
ATOM 1330 C C . PHE A 1 160 ? 15.022 12.484 6.919 1.00 89.44 160 PHE A C 1
ATOM 1332 O O . PHE A 1 160 ? 13.931 12.014 7.248 1.00 89.44 160 PHE A O 1
ATOM 1339 N N . LEU A 1 161 ? 16.141 12.220 7.601 1.00 89.44 161 LEU A N 1
ATOM 1340 C CA . LEU A 1 161 ? 16.157 11.395 8.808 1.00 89.44 161 LEU A CA 1
ATOM 1341 C C . LEU A 1 161 ? 15.250 11.997 9.891 1.00 89.44 161 LEU A C 1
ATOM 1343 O O . LEU A 1 161 ? 14.336 11.313 10.358 1.00 89.44 161 LEU A O 1
ATOM 1347 N N . GLU A 1 162 ? 15.429 13.275 10.219 1.00 91.81 162 GLU A N 1
ATOM 1348 C CA . GLU A 1 162 ? 14.624 13.980 11.226 1.00 91.81 162 GLU A CA 1
ATOM 1349 C C . GLU A 1 162 ? 13.139 14.054 10.828 1.00 91.81 162 GLU A C 1
ATOM 1351 O O . GLU A 1 162 ? 12.235 13.774 11.625 1.00 91.81 162 GLU A O 1
ATOM 1356 N N . GLN A 1 163 ? 12.859 14.346 9.554 1.00 89.94 163 GLN A N 1
ATOM 1357 C CA . GLN A 1 163 ? 11.498 14.343 9.021 1.00 89.94 163 GLN A CA 1
ATOM 1358 C C . GLN A 1 163 ? 10.855 12.954 9.152 1.00 89.94 163 GLN A C 1
ATOM 1360 O O . GLN A 1 163 ? 9.696 12.843 9.549 1.00 89.94 163 GLN A O 1
ATOM 1365 N N . SER A 1 164 ? 11.595 11.881 8.864 1.00 88.75 164 SER A N 1
ATOM 1366 C CA . SER A 1 164 ? 11.078 10.513 8.954 1.00 88.75 164 SER A CA 1
ATOM 1367 C C . SER A 1 164 ? 10.775 10.096 10.398 1.00 88.75 164 SER A C 1
ATOM 1369 O O . SER A 1 164 ? 9.752 9.457 10.656 1.00 88.75 164 SER A O 1
ATOM 1371 N N . LEU A 1 165 ? 11.620 10.489 11.355 1.00 91.69 165 LEU A N 1
ATOM 1372 C CA . LEU A 1 165 ? 11.424 10.201 12.775 1.00 91.69 165 LEU A CA 1
ATOM 1373 C C . LEU A 1 165 ? 10.236 10.988 13.336 1.00 91.69 165 LEU A C 1
ATOM 1375 O O . LEU A 1 165 ? 9.343 10.401 13.950 1.00 91.69 165 LEU A O 1
ATOM 1379 N N . SER A 1 166 ? 10.170 12.290 13.054 1.00 92.44 166 SER A N 1
ATOM 1380 C CA . SER A 1 166 ? 9.050 13.136 13.474 1.00 92.44 166 SER A CA 1
ATOM 1381 C C . SER A 1 166 ? 7.720 12.702 12.845 1.00 92.44 166 SER A C 1
ATOM 1383 O O . SER A 1 166 ? 6.693 12.700 13.526 1.00 92.44 166 SER A O 1
ATOM 1385 N N . ALA A 1 167 ? 7.718 12.251 11.585 1.00 90.38 167 ALA A N 1
ATOM 1386 C CA . ALA A 1 167 ? 6.530 11.697 10.937 1.00 90.38 167 ALA A CA 1
ATOM 1387 C C . ALA A 1 167 ? 6.021 10.429 11.644 1.00 90.38 167 ALA A C 1
ATOM 1389 O O . ALA A 1 167 ? 4.816 10.300 11.861 1.00 90.38 167 ALA A O 1
ATOM 1390 N N . ARG A 1 168 ? 6.917 9.527 12.074 1.00 90.44 168 ARG A N 1
ATOM 1391 C CA . ARG A 1 168 ? 6.540 8.318 12.834 1.00 90.44 168 ARG A CA 1
ATOM 1392 C C . ARG A 1 168 ? 5.917 8.650 14.189 1.00 90.44 168 ARG A C 1
ATOM 1394 O O . ARG A 1 168 ? 4.975 7.975 14.602 1.00 90.44 168 ARG A O 1
ATOM 1401 N N . ILE A 1 169 ? 6.415 9.684 14.868 1.00 94.69 169 ILE A N 1
ATOM 1402 C CA . ILE A 1 169 ? 5.840 10.159 16.136 1.00 94.69 169 ILE A CA 1
ATOM 1403 C C . ILE A 1 169 ? 4.428 10.704 15.897 1.00 94.69 169 ILE A C 1
ATOM 1405 O O . ILE A 1 169 ? 3.479 10.237 16.527 1.00 94.69 169 ILE A O 1
ATOM 1409 N N . LYS A 1 170 ? 4.265 11.610 14.923 1.00 94.00 170 LYS A N 1
ATOM 1410 C CA . LYS A 1 170 ? 2.957 12.178 14.552 1.00 94.00 170 LYS A CA 1
ATOM 1411 C C . LYS A 1 170 ? 1.952 11.096 14.151 1.00 94.00 170 LYS A C 1
ATOM 1413 O O . LYS A 1 170 ? 0.784 11.157 14.530 1.00 94.00 170 LYS A O 1
ATOM 1418 N N . GLU A 1 171 ? 2.388 10.082 13.405 1.00 92.75 171 GLU A N 1
ATOM 1419 C CA . GLU A 1 171 ? 1.533 8.956 13.028 1.00 92.75 171 GLU A CA 1
ATOM 1420 C C . GLU A 1 171 ? 1.059 8.155 14.251 1.00 92.75 171 GLU A C 1
ATOM 1422 O O . GLU A 1 171 ? -0.125 7.815 14.333 1.00 92.75 171 GLU A O 1
ATOM 1427 N N . ALA A 1 172 ? 1.945 7.887 15.214 1.00 93.94 172 ALA A N 1
ATOM 1428 C CA . ALA A 1 172 ? 1.598 7.181 16.447 1.00 93.94 172 ALA A CA 1
ATOM 1429 C C . ALA A 1 172 ? 0.630 7.990 17.331 1.00 93.94 172 ALA A C 1
ATOM 1431 O O . ALA A 1 172 ? -0.307 7.430 17.908 1.00 93.94 172 ALA A O 1
ATOM 1432 N N . GLU A 1 173 ? 0.811 9.309 17.409 1.00 95.25 173 GLU A N 1
ATOM 1433 C CA . GLU A 1 173 ? -0.100 10.216 18.118 1.00 95.25 173 GLU A CA 1
ATOM 1434 C C . GLU A 1 173 ? -1.495 10.233 17.485 1.00 95.25 173 GLU A C 1
ATOM 1436 O O . GLU A 1 173 ? -2.501 10.097 18.191 1.00 95.25 173 GLU A O 1
ATOM 1441 N N . LEU A 1 174 ? -1.564 10.325 16.152 1.00 94.56 174 LEU A N 1
ATOM 1442 C CA . LEU A 1 174 ? -2.817 10.210 15.408 1.00 94.56 174 LEU A CA 1
ATOM 1443 C C . LEU A 1 174 ? -3.478 8.852 15.650 1.00 94.56 174 LEU A C 1
ATOM 1445 O O . LEU A 1 174 ? -4.675 8.793 15.926 1.00 94.56 174 LEU A O 1
ATOM 1449 N N . GLU A 1 175 ? -2.710 7.763 15.591 1.00 91.94 175 GLU A N 1
ATOM 1450 C CA . GLU A 1 175 ? -3.221 6.415 15.832 1.00 91.94 175 GLU A CA 1
ATOM 1451 C C . GLU A 1 175 ? -3.882 6.306 17.211 1.00 91.94 175 GLU A C 1
ATOM 1453 O O . GLU A 1 175 ? -5.034 5.874 17.325 1.00 91.94 175 GLU A O 1
ATOM 1458 N N . LYS A 1 176 ? -3.186 6.771 18.252 1.00 94.00 176 LYS A N 1
ATOM 1459 C CA . LYS A 1 176 ? -3.698 6.795 19.624 1.00 94.00 176 LYS A CA 1
ATOM 1460 C C . LYS A 1 176 ? -4.996 7.596 19.722 1.00 94.00 176 LYS A C 1
ATOM 1462 O O . LYS A 1 176 ? -5.980 7.093 20.265 1.00 94.00 176 LYS A O 1
ATOM 1467 N N . ALA A 1 177 ? -5.019 8.820 19.196 1.00 94.38 177 ALA A N 1
ATOM 1468 C CA . ALA A 1 177 ? -6.185 9.695 19.280 1.00 94.38 177 ALA A CA 1
ATOM 1469 C C . ALA A 1 177 ? -7.414 9.086 18.586 1.00 94.38 177 ALA A C 1
ATOM 1471 O O . ALA A 1 177 ? -8.514 9.078 19.143 1.00 94.38 177 ALA A O 1
ATOM 1472 N N . TYR A 1 178 ? -7.231 8.528 17.389 1.00 93.31 178 TYR A N 1
ATOM 1473 C CA . TYR A 1 178 ? -8.327 7.991 16.589 1.00 93.31 178 TYR A CA 1
ATOM 1474 C C . TYR A 1 178 ? -8.867 6.661 17.125 1.00 93.31 178 TYR A C 1
ATOM 1476 O O . TYR A 1 178 ? -10.083 6.493 17.201 1.00 93.31 178 TYR A O 1
ATOM 1484 N N . TYR A 1 179 ? -8.016 5.740 17.586 1.00 91.94 179 TYR A N 1
ATOM 1485 C CA . TYR A 1 179 ? -8.514 4.500 18.194 1.00 91.94 179 TYR A CA 1
ATOM 1486 C C . TYR A 1 179 ? -9.191 4.726 19.547 1.00 91.94 179 TYR A C 1
ATOM 1488 O O . TYR A 1 179 ? -10.137 4.011 19.881 1.00 91.94 179 TYR A O 1
ATOM 1496 N N . LEU A 1 180 ? -8.777 5.745 20.308 1.00 92.94 180 LEU A N 1
ATOM 1497 C CA . LEU A 1 180 ? -9.519 6.160 21.498 1.00 92.94 180 LEU A CA 1
ATOM 1498 C C . LEU A 1 180 ? -10.896 6.729 21.133 1.00 92.94 180 LEU A C 1
ATOM 1500 O O . LEU A 1 180 ? -11.870 6.380 21.798 1.00 92.94 180 LEU A O 1
ATOM 1504 N N . ARG A 1 181 ? -11.010 7.508 20.045 1.00 93.06 181 ARG A N 1
ATOM 1505 C CA . ARG A 1 181 ? -12.313 7.949 19.509 1.00 93.06 181 ARG A CA 1
ATOM 1506 C C . ARG A 1 181 ? -13.192 6.768 19.090 1.00 93.06 181 ARG A C 1
ATOM 1508 O O . ARG A 1 181 ? -14.386 6.806 19.348 1.00 93.06 181 ARG A O 1
ATOM 1515 N N . CYS A 1 182 ? -12.633 5.686 18.542 1.00 90.81 182 CYS A N 1
ATOM 1516 C CA . CYS A 1 182 ? -13.419 4.495 18.191 1.00 90.81 182 CYS A CA 1
ATOM 1517 C C . CYS A 1 182 ? -14.146 3.852 19.390 1.00 90.81 182 CYS A C 1
ATOM 1519 O O . CYS A 1 182 ? -15.115 3.127 19.183 1.00 90.81 182 CYS A O 1
ATOM 1521 N N . ARG A 1 183 ? -13.739 4.122 20.640 1.00 90.38 183 ARG A N 1
ATOM 1522 C CA . ARG A 1 183 ? -14.439 3.623 21.840 1.00 90.38 183 ARG A CA 1
ATOM 1523 C C . ARG A 1 183 ? -15.825 4.239 22.042 1.00 90.38 183 ARG A C 1
ATOM 1525 O O . ARG A 1 183 ? -16.601 3.686 22.810 1.00 90.38 183 ARG A O 1
ATOM 1532 N N . THR A 1 184 ? -16.135 5.367 21.399 1.00 90.88 184 THR A N 1
ATOM 1533 C CA . THR A 1 184 ? -17.475 5.974 21.480 1.00 90.88 184 THR A CA 1
ATOM 1534 C C . THR A 1 184 ? -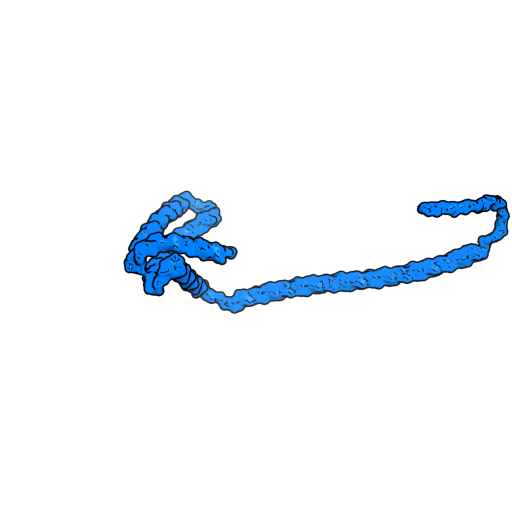18.481 5.285 20.561 1.00 90.88 184 THR A C 1
ATOM 1536 O O . THR A 1 184 ? -19.680 5.374 20.801 1.00 90.88 184 THR A O 1
ATOM 1539 N N . VAL A 1 185 ? -17.997 4.587 19.527 1.00 92.62 185 VAL A N 1
ATOM 1540 C CA . VAL A 1 185 ? -18.821 3.893 18.522 1.00 92.62 185 VAL A CA 1
ATOM 1541 C C . VAL A 1 185 ? -18.760 2.371 18.640 1.00 92.62 185 VAL A C 1
ATOM 1543 O O . VAL A 1 185 ? -19.645 1.696 18.127 1.00 92.62 185 VAL A O 1
ATOM 1546 N N . LEU A 1 186 ? -17.736 1.823 19.305 1.00 91.06 186 LEU A N 1
ATOM 1547 C CA . LEU A 1 186 ? -17.545 0.385 19.481 1.00 91.06 186 LEU A CA 1
ATOM 1548 C C . LEU A 1 186 ? -17.449 -0.028 20.952 1.00 91.06 186 LEU A C 1
ATOM 1550 O O . LEU A 1 186 ? -16.761 0.633 21.736 1.00 91.06 186 LEU A O 1
ATOM 1554 N N . PRO A 1 187 ? -17.986 -1.212 21.302 1.00 92.69 187 PRO A N 1
ATOM 1555 C CA . PRO A 1 187 ? -17.666 -1.882 22.555 1.00 92.69 187 PRO A CA 1
ATOM 1556 C C . PRO A 1 187 ? -16.154 -2.087 22.717 1.00 92.69 187 PRO A C 1
ATOM 1558 O O . PRO A 1 187 ? -15.442 -2.393 21.755 1.00 92.69 187 PRO A O 1
ATOM 1561 N N . VAL A 1 188 ? -15.662 -2.002 23.958 1.00 91.38 188 VAL A N 1
ATOM 1562 C CA . VAL A 1 188 ? -14.222 -2.070 24.281 1.00 91.38 188 VAL A CA 1
ATOM 1563 C C . VAL A 1 188 ? -13.553 -3.328 23.717 1.00 91.38 188 VAL A C 1
ATOM 1565 O O . VAL A 1 188 ? -12.468 -3.238 23.147 1.00 91.38 188 VAL A O 1
ATOM 1568 N N . GLN A 1 189 ? -14.216 -4.486 23.800 1.00 90.88 189 GLN A N 1
ATOM 1569 C CA . GLN A 1 189 ? -13.689 -5.751 23.271 1.00 90.88 189 GLN A CA 1
ATOM 1570 C C . GLN A 1 189 ? -13.398 -5.680 21.761 1.00 90.88 189 GLN A C 1
ATOM 1572 O O . GLN A 1 189 ? -12.354 -6.148 21.303 1.00 90.88 189 GLN A O 1
ATOM 1577 N N . LYS A 1 190 ? -14.291 -5.051 20.984 1.00 92.19 190 LYS A N 1
ATOM 1578 C CA . LYS A 1 190 ? -14.126 -4.876 19.534 1.00 92.19 190 LYS A CA 1
ATOM 1579 C C . LYS A 1 190 ? -13.085 -3.797 19.224 1.00 92.19 190 LYS A C 1
ATOM 1581 O O . LYS A 1 190 ? -12.242 -3.991 18.349 1.00 92.19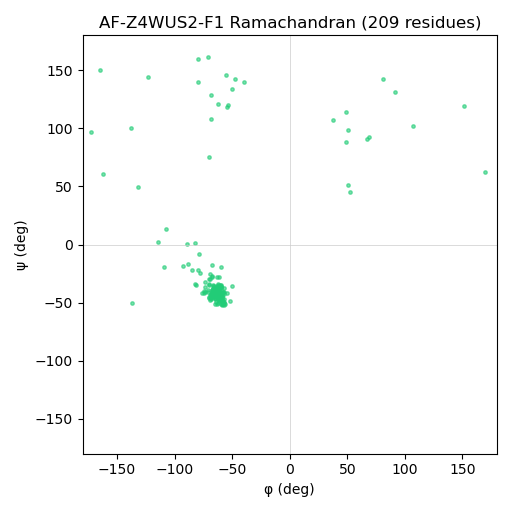 190 LYS A O 1
ATOM 1586 N N . ALA A 1 191 ? -13.085 -2.697 19.982 1.00 90.94 191 ALA A N 1
ATOM 1587 C CA . ALA A 1 191 ? -12.141 -1.592 19.813 1.00 90.94 191 ALA A CA 1
ATOM 1588 C C . ALA A 1 191 ? -10.675 -2.020 20.018 1.00 90.94 191 ALA A C 1
ATOM 1590 O O . ALA A 1 191 ? -9.807 -1.596 19.260 1.00 90.94 191 ALA A O 1
ATOM 1591 N N . VAL A 1 192 ? -10.393 -2.907 20.980 1.00 91.69 192 VAL A N 1
ATOM 1592 C CA . VAL A 1 192 ? -9.037 -3.446 21.211 1.00 91.69 192 VAL A CA 1
ATOM 1593 C C . VAL A 1 192 ? -8.567 -4.328 20.049 1.00 91.69 192 VAL A C 1
ATOM 1595 O O . VAL A 1 192 ? -7.391 -4.316 19.690 1.00 91.69 192 VAL A O 1
ATOM 1598 N N . ARG A 1 193 ? -9.476 -5.079 19.416 1.00 93.25 193 ARG A N 1
ATOM 1599 C CA . ARG A 1 193 ? -9.153 -5.947 18.269 1.00 93.25 193 ARG A CA 1
ATOM 1600 C C . ARG A 1 193 ? -9.013 -5.170 16.958 1.00 93.25 193 ARG A C 1
ATOM 1602 O O . ARG A 1 193 ? -8.297 -5.623 16.062 1.00 93.25 193 ARG A O 1
ATOM 1609 N N . LEU A 1 194 ? -9.648 -4.003 16.848 1.00 93.50 194 LEU A N 1
ATOM 1610 C CA . LEU A 1 194 ? -9.711 -3.206 15.622 1.00 93.50 194 LEU A CA 1
ATOM 1611 C C . LEU A 1 194 ? -8.330 -2.924 14.985 1.00 93.50 194 LEU A C 1
ATOM 1613 O O . LEU A 1 194 ? -8.178 -3.232 13.801 1.00 93.50 194 LEU A O 1
ATOM 1617 N N . PRO A 1 195 ? -7.288 -2.458 15.710 1.00 92.00 195 PRO A N 1
ATOM 1618 C CA . PRO A 1 195 ? -5.969 -2.224 15.112 1.00 92.00 195 PRO A CA 1
ATOM 1619 C C . PRO A 1 195 ? -5.335 -3.486 14.513 1.00 92.00 195 PRO A C 1
ATOM 1621 O O . PRO A 1 195 ? -4.644 -3.433 13.492 1.00 92.00 195 PRO A O 1
ATOM 1624 N N . HIS A 1 196 ? -5.561 -4.650 15.126 1.00 93.62 196 HIS A N 1
ATOM 1625 C CA . HIS A 1 196 ? -5.039 -5.920 14.621 1.00 93.62 196 HIS A CA 1
ATOM 1626 C C . HIS A 1 196 ? -5.732 -6.334 13.323 1.00 93.62 196 HIS A C 1
ATOM 1628 O O . HIS A 1 196 ? -5.053 -6.725 12.372 1.00 93.62 196 HIS A O 1
ATOM 1634 N N . VAL A 1 197 ? -7.058 -6.187 13.262 1.00 95.00 197 VAL A N 1
ATOM 1635 C CA . VAL A 1 197 ? -7.855 -6.507 12.072 1.00 95.00 197 VAL A CA 1
ATOM 1636 C C . VAL A 1 197 ? -7.538 -5.540 10.927 1.00 95.00 197 VAL A C 1
ATOM 1638 O O . VAL A 1 197 ? -7.321 -5.993 9.806 1.00 95.00 197 VAL A O 1
ATOM 1641 N N . CYS A 1 198 ? -7.389 -4.240 11.201 1.00 92.38 198 CYS A N 1
ATOM 1642 C CA . CYS A 1 198 ? -6.954 -3.251 10.208 1.00 92.38 198 CYS A CA 1
ATOM 1643 C C . CYS A 1 198 ? -5.578 -3.589 9.613 1.00 92.38 198 CYS A C 1
ATOM 1645 O O . CYS A 1 198 ? -5.401 -3.548 8.395 1.00 92.38 198 CYS A O 1
ATOM 1647 N N . ARG A 1 199 ? -4.601 -3.969 10.449 1.00 92.56 199 ARG A N 1
ATOM 1648 C CA . ARG A 1 199 ? -3.274 -4.395 9.971 1.00 92.56 199 ARG A CA 1
ATOM 1649 C C . ARG A 1 199 ? -3.335 -5.691 9.163 1.00 92.56 199 ARG A C 1
ATOM 1651 O O . ARG A 1 199 ? -2.610 -5.822 8.182 1.00 92.56 199 ARG A O 1
ATOM 1658 N N . ALA A 1 200 ? -4.183 -6.641 9.559 1.00 94.25 200 ALA A N 1
ATOM 1659 C CA . ALA A 1 200 ? -4.389 -7.881 8.813 1.00 94.25 200 ALA A CA 1
ATOM 1660 C C . ALA A 1 200 ? -5.010 -7.622 7.434 1.00 94.25 200 ALA A C 1
ATOM 1662 O O . ALA A 1 200 ? -4.5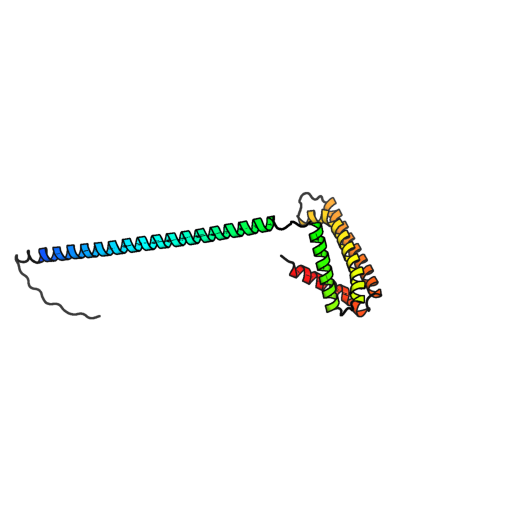12 -8.154 6.444 1.00 94.25 200 ALA A O 1
ATOM 1663 N N . PHE A 1 201 ? -6.019 -6.747 7.365 1.00 94.44 201 PHE A N 1
ATOM 1664 C CA . PHE A 1 201 ? -6.595 -6.286 6.105 1.00 94.44 201 PHE A CA 1
ATOM 1665 C C . PHE A 1 201 ? -5.527 -5.665 5.204 1.00 94.44 201 PHE A C 1
ATOM 1667 O O . PHE A 1 201 ? -5.386 -6.088 4.064 1.00 94.44 201 PHE A O 1
ATOM 1674 N N . ALA A 1 202 ? -4.735 -4.719 5.723 1.00 90.38 202 ALA A N 1
ATOM 1675 C CA . ALA A 1 202 ? -3.705 -4.048 4.936 1.00 90.38 202 ALA A CA 1
ATOM 1676 C C . ALA A 1 202 ? -2.698 -5.046 4.345 1.00 90.38 202 ALA A C 1
ATOM 1678 O O . ALA A 1 202 ? -2.449 -5.017 3.143 1.00 90.38 202 ALA A O 1
ATOM 1679 N N . ARG A 1 203 ? -2.170 -5.976 5.157 1.00 91.75 203 ARG A N 1
ATOM 1680 C CA . ARG A 1 203 ? -1.250 -7.023 4.674 1.00 91.75 203 ARG A CA 1
ATOM 1681 C C . ARG A 1 203 ? -1.874 -7.859 3.558 1.00 91.75 203 ARG A C 1
ATOM 1683 O O . ARG A 1 203 ? -1.292 -7.950 2.482 1.00 91.75 203 ARG A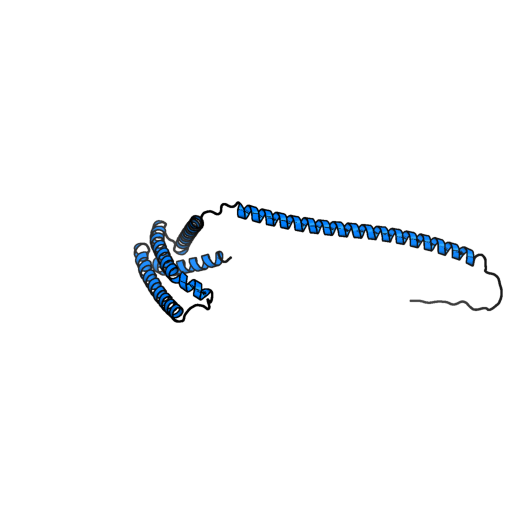 O 1
ATOM 1690 N N . ARG A 1 204 ? -3.078 -8.392 3.793 1.00 92.50 204 ARG A N 1
ATOM 1691 C CA . ARG A 1 204 ? -3.806 -9.208 2.813 1.00 92.50 204 ARG A CA 1
ATOM 1692 C C . ARG A 1 204 ? -4.068 -8.434 1.520 1.00 92.50 204 ARG A C 1
ATOM 1694 O O . ARG A 1 204 ? -3.851 -8.970 0.440 1.00 92.50 204 ARG A O 1
ATOM 1701 N N . PHE A 1 205 ? -4.512 -7.185 1.627 1.00 89.81 205 PHE A N 1
ATOM 1702 C CA . PHE A 1 205 ? -4.798 -6.334 0.476 1.00 89.81 205 PHE A CA 1
ATOM 1703 C C . PHE A 1 205 ? -3.537 -6.116 -0.374 1.00 89.81 205 PHE A C 1
ATOM 1705 O O . PHE A 1 205 ? -3.558 -6.320 -1.586 1.00 89.81 205 PHE A O 1
ATOM 1712 N N . PHE A 1 206 ? -2.404 -5.778 0.250 1.00 85.25 206 PHE A N 1
ATOM 1713 C CA . PHE A 1 206 ? -1.146 -5.600 -0.478 1.00 85.25 206 PHE A CA 1
ATOM 1714 C C . PHE A 1 206 ? -0.610 -6.902 -1.081 1.00 85.25 206 PHE A C 1
ATOM 1716 O O . PHE A 1 206 ? -0.054 -6.866 -2.173 1.00 85.25 206 PHE A O 1
ATOM 1723 N N . GLU A 1 207 ? -0.775 -8.044 -0.414 1.00 89.06 207 GLU A N 1
ATOM 1724 C CA . GLU A 1 207 ? -0.382 -9.351 -0.955 1.00 89.06 207 GLU A CA 1
ATOM 1725 C C . GLU A 1 207 ? -1.196 -9.731 -2.195 1.00 89.06 207 GLU A C 1
ATOM 1727 O O . GLU A 1 207 ? -0.624 -10.166 -3.190 1.00 89.06 207 GLU A O 1
ATOM 1732 N N . GLN A 1 208 ? -2.512 -9.515 -2.167 1.00 86.06 208 GLN A N 1
ATOM 1733 C CA . GLN A 1 208 ? -3.409 -9.829 -3.284 1.00 86.06 208 GLN A CA 1
ATOM 1734 C C . GLN A 1 208 ? -3.199 -8.920 -4.502 1.00 86.06 208 GLN A C 1
ATOM 1736 O O . GLN A 1 208 ? -3.487 -9.319 -5.629 1.00 86.06 208 GLN A O 1
ATOM 1741 N N . HIS A 1 209 ? -2.683 -7.712 -4.280 1.00 81.56 209 HIS A N 1
ATOM 1742 C CA . HIS A 1 209 ? -2.437 -6.716 -5.321 1.00 81.56 209 HIS A CA 1
ATOM 1743 C C . HIS A 1 209 ? -0.951 -6.516 -5.652 1.00 81.56 209 HIS A C 1
ATOM 1745 O O . HIS A 1 209 ? -0.605 -5.561 -6.352 1.00 81.56 209 HIS A O 1
ATOM 1751 N N . LYS A 1 210 ? -0.067 -7.416 -5.197 1.00 70.00 210 LYS A N 1
ATOM 1752 C CA . LYS A 1 210 ? 1.295 -7.523 -5.733 1.00 70.00 210 LYS A CA 1
ATOM 1753 C C . LYS A 1 210 ? 1.208 -8.038 -7.173 1.00 70.00 210 LYS A C 1
ATOM 1755 O O . LYS A 1 210 ? 0.899 -9.205 -7.403 1.00 70.00 210 LYS A O 1
ATOM 1760 N N . HIS A 1 211 ? 1.469 -7.152 -8.128 1.00 47.34 211 HIS A N 1
ATOM 1761 C CA . HIS A 1 211 ? 1.688 -7.467 -9.539 1.00 47.34 211 HIS A CA 1
ATOM 1762 C C . HIS A 1 211 ? 3.135 -7.163 -9.905 1.00 47.34 211 HIS A C 1
ATOM 1764 O O . HIS A 1 211 ? 3.624 -6.092 -9.475 1.00 47.34 211 HIS A O 1
#

Secondary structure (DSSP, 8-state):
------------------SHHHHHHHHHHHHHHHHHHHHHHHHHHHHHHHHHHHHHHHHHHHHHHHHHHHHHHHHHHHHHHS----HHHHHHHHHHHHHHHHHHHHHHHHT--HHHHHHHHHHHHHHHHHHHHHHHHHHHHHHHHHTT-TT--HHHHHHHHHHHHHHHHHHHHHHHHHHHHGGGTS-HHHHHHHHHHHHHHHHHHHHHT--